Protein AF-A0A0P0WLN8-F1 (afdb_monomer)

Organism: Oryza sativa subsp. japonica (NCBI:txid39947)

pLDDT: mean 80.48, std 18.14, range [26.61, 95.94]

Foldseek 3Di:
DDWDADPVRWIWDDDPDPDIFTDDPPPPQFDDAPPVQDADSVLRRVLSRLSVVLVVDDPDNPVSVVVSRVSSVVRSVVPVVDPPCVPPPVLPQFKKKAKQDFPAGAIDRDVVVVVVRQVVCVVPPGIDMDIDRDPVVRVVVSCVRVNDDGDYDPVNVVSVVVVVVVVVVPDDPDPPVPDPPPDDDD

Mean predicted aligned error: 18.12 Å

Secondary structure (DSSP, 8-state):
-EEEE-TTS-EEEEETTTEEEEPPPTTSS-----TT----HHHHHHHHHHHHHHHH--S-HHHHHHHHHHHHHHHHHHHHHS--GGG--------EEEEEESSS-EEES-HHHHHHHHHHHTTTT--EEEEES-HHHHHHHHHHHH-SS-EE-HHHHHHHHHHHHHHHTTS---------------

Radius of gyration: 26.96 Å; Cα contacts (8 Å, |Δi|>4): 203; chains: 1; bounding box: 62×53×70 Å

Sequence (186 aa):
MKKSMNYNGVEFFTFGEDNKLKVFPQNTYKFKPKTHIILDEVQECILDNFWYQYNNKREEKGYMLSILNSLAEYFHLMNDIMPTSENNEVIQQKPIYVVFDGKLPGVYISFEEIVAQKIDAKLMGGLSWKKYIDFDEALTQARKILGINYYLEPAAKEYIQKCKKAKNKKAPENPYCSNIKNEGSS

Nearest PDB structures (foldseek):
  3psf-assembly1_A  TM=2.571E-01  e=3.679E-01  Saccharomyces cerevisiae
  8oeu-assembly1_S  TM=3.294E-01  e=9.025E+00  Homo sapiens
  8oev-assembly1_S  TM=2.128E-01  e=7.477E+00  Homo sapiens

Structure (mmCIF, N/CA/C/O backbone):
data_AF-A0A0P0WLN8-F1
#
_entry.id   AF-A0A0P0WLN8-F1
#
loop_
_atom_site.group_PDB
_atom_site.id
_atom_site.type_symbol
_atom_site.label_atom_id
_atom_site.label_alt_id
_atom_site.label_comp_id
_atom_site.label_asym_id
_atom_site.label_entity_id
_atom_site.label_seq_id
_atom_site.pdbx_PDB_ins_code
_atom_site.Cartn_x
_atom_site.Cartn_y
_atom_site.Cartn_z
_atom_site.occupancy
_atom_site.B_iso_or_equiv
_atom_site.auth_seq_id
_atom_site.auth_comp_id
_atom_site.auth_asym_id
_atom_site.auth_atom_id
_atom_site.pdbx_PDB_model_num
ATOM 1 N N . MET A 1 1 ? 5.793 -6.979 -7.968 1.00 74.12 1 MET A N 1
ATOM 2 C CA . MET A 1 1 ? 7.130 -7.281 -8.531 1.00 74.12 1 MET A CA 1
ATOM 3 C C . MET A 1 1 ? 7.777 -8.319 -7.635 1.00 74.12 1 MET A C 1
ATOM 5 O O . MET A 1 1 ? 7.482 -8.316 -6.444 1.00 74.12 1 MET A O 1
ATOM 9 N N . LYS A 1 2 ? 8.580 -9.237 -8.180 1.00 81.62 2 LYS A N 1
ATOM 10 C CA . LYS A 1 2 ? 9.186 -10.322 -7.393 1.00 81.62 2 LYS A CA 1
ATOM 11 C C . LYS A 1 2 ? 10.700 -10.308 -7.566 1.00 81.62 2 LYS A C 1
ATOM 13 O O . LYS A 1 2 ? 11.176 -10.346 -8.701 1.00 81.62 2 LYS A O 1
ATOM 18 N N . LYS A 1 3 ? 11.422 -10.274 -6.445 1.00 85.88 3 LYS A N 1
ATOM 19 C CA . LYS A 1 3 ? 12.860 -10.541 -6.393 1.00 85.88 3 LYS A CA 1
ATOM 20 C C . LYS A 1 3 ? 13.077 -12.055 -6.393 1.00 85.88 3 LYS A C 1
ATOM 22 O O . LYS A 1 3 ? 12.379 -12.784 -5.687 1.00 85.88 3 LYS A O 1
ATOM 27 N N . SER A 1 4 ? 13.986 -12.543 -7.227 1.00 85.81 4 SER A N 1
ATOM 28 C CA . SER A 1 4 ? 14.293 -13.973 -7.352 1.00 85.81 4 SER A CA 1
ATOM 29 C C . SER A 1 4 ? 15.752 -14.186 -7.736 1.00 85.81 4 SER A C 1
ATOM 31 O O . SER A 1 4 ? 16.385 -13.281 -8.273 1.00 85.81 4 SER A O 1
ATOM 33 N N . MET A 1 5 ? 16.270 -15.384 -7.480 1.00 88.25 5 MET A N 1
ATOM 34 C CA . MET A 1 5 ? 17.637 -15.780 -7.809 1.00 88.25 5 MET A CA 1
ATOM 35 C C . MET A 1 5 ? 17.605 -16.944 -8.805 1.00 88.25 5 MET A C 1
ATOM 37 O O . MET A 1 5 ? 16.779 -17.847 -8.659 1.00 88.25 5 MET A O 1
ATOM 41 N N . ASN A 1 6 ? 18.463 -16.926 -9.829 1.00 83.19 6 ASN A N 1
ATOM 42 C CA . ASN A 1 6 ? 18.600 -18.067 -10.744 1.00 83.19 6 ASN A CA 1
ATOM 43 C C . ASN A 1 6 ? 19.589 -19.118 -10.214 1.00 83.19 6 ASN A C 1
ATOM 45 O O . ASN A 1 6 ? 20.284 -18.909 -9.223 1.00 83.19 6 ASN A O 1
ATOM 49 N N . TYR A 1 7 ? 19.703 -20.235 -10.938 1.00 80.19 7 TYR A N 1
ATOM 50 C CA . TYR A 1 7 ? 20.652 -21.314 -10.640 1.00 80.19 7 TYR A CA 1
ATOM 51 C C . TYR A 1 7 ? 22.123 -20.873 -10.604 1.00 80.19 7 TYR A C 1
ATOM 53 O O . TYR A 1 7 ? 22.928 -21.507 -9.933 1.00 80.19 7 TYR A O 1
ATOM 61 N N . ASN A 1 8 ? 22.471 -19.771 -11.275 1.00 83.62 8 ASN A N 1
ATOM 62 C CA . ASN A 1 8 ? 23.828 -19.223 -11.290 1.00 83.62 8 ASN A CA 1
ATOM 63 C C . ASN A 1 8 ? 24.083 -18.242 -10.129 1.00 83.62 8 ASN A C 1
ATOM 65 O O . ASN A 1 8 ? 25.107 -17.563 -10.129 1.00 83.62 8 ASN A O 1
ATOM 69 N N . GLY A 1 9 ? 23.153 -18.116 -9.174 1.00 84.31 9 GLY A N 1
ATOM 70 C CA . GLY A 1 9 ? 23.282 -17.220 -8.021 1.00 84.31 9 GLY A CA 1
ATOM 71 C C . GLY A 1 9 ? 23.119 -15.733 -8.351 1.00 84.31 9 GLY A C 1
ATOM 72 O O . GLY A 1 9 ? 23.463 -14.881 -7.539 1.00 84.31 9 GLY A O 1
ATOM 73 N N . VAL A 1 10 ? 22.624 -15.397 -9.544 1.00 86.88 10 VAL A N 1
ATOM 74 C CA . VAL A 1 10 ? 22.365 -14.009 -9.936 1.00 86.88 10 VAL A CA 1
ATOM 75 C C . VAL A 1 10 ? 20.951 -13.635 -9.506 1.00 86.88 10 VAL A C 1
ATOM 77 O O . VAL A 1 10 ? 20.011 -14.405 -9.707 1.00 86.88 10 VAL A O 1
ATOM 80 N N . GLU A 1 11 ? 20.802 -12.456 -8.915 1.00 91.12 11 GLU A N 1
ATOM 81 C CA . GLU A 1 11 ? 19.516 -11.910 -8.489 1.00 91.12 11 GLU A CA 1
ATOM 82 C C . GLU A 1 11 ? 18.866 -11.060 -9.593 1.00 91.12 11 GLU A C 1
ATOM 84 O O . GLU A 1 11 ? 19.549 -10.372 -10.357 1.00 91.12 11 GLU A O 1
ATOM 89 N N . PHE A 1 12 ? 17.531 -11.086 -9.667 1.00 91.62 12 PHE A N 1
ATOM 90 C CA . PHE A 1 12 ? 16.744 -10.320 -10.637 1.00 91.62 12 PHE A CA 1
ATOM 91 C C . PHE A 1 12 ? 15.401 -9.871 -10.068 1.00 91.62 12 PHE A C 1
ATOM 93 O O . PHE A 1 12 ? 14.759 -10.603 -9.304 1.00 91.62 12 PHE A O 1
ATOM 100 N N . PHE A 1 13 ? 14.921 -8.731 -10.558 1.00 92.38 13 PHE A N 1
ATOM 101 C CA . PHE A 1 13 ? 13.516 -8.344 -10.470 1.00 92.38 13 PHE A CA 1
ATOM 102 C C . PHE A 1 13 ? 12.768 -8.743 -11.740 1.00 92.38 13 PHE A C 1
ATOM 104 O O . PHE A 1 13 ? 13.256 -8.529 -12.848 1.00 92.38 13 PHE A O 1
ATOM 111 N N . THR A 1 14 ? 11.568 -9.302 -11.575 1.00 89.44 14 THR A N 1
ATOM 112 C CA . THR A 1 14 ? 10.655 -9.605 -12.691 1.00 89.44 14 THR A CA 1
ATOM 113 C C . THR A 1 14 ? 9.510 -8.586 -12.749 1.00 89.44 14 THR A C 1
ATOM 115 O O . THR A 1 14 ? 8.848 -8.332 -11.731 1.00 89.44 14 THR A O 1
ATOM 118 N N . PHE A 1 15 ? 9.279 -8.034 -13.942 1.00 87.25 15 PHE A N 1
ATOM 119 C CA . PHE A 1 15 ? 8.241 -7.063 -14.288 1.00 87.25 15 PHE A CA 1
ATOM 120 C C . PHE A 1 15 ? 7.294 -7.665 -15.335 1.00 87.25 15 PHE A C 1
ATOM 122 O O . PHE A 1 15 ? 7.665 -7.869 -16.490 1.00 87.25 15 PHE A O 1
ATOM 129 N N . GLY A 1 16 ? 6.050 -7.934 -14.939 1.00 85.06 16 GLY A N 1
ATOM 130 C CA . GLY A 1 16 ? 5.128 -8.687 -15.791 1.00 85.06 16 GLY A CA 1
ATOM 131 C C . GLY A 1 16 ? 5.621 -10.118 -16.017 1.00 85.06 16 GLY A C 1
ATOM 132 O O . GLY A 1 16 ? 6.228 -10.705 -15.120 1.00 85.06 16 GLY A O 1
ATOM 133 N N . GLU A 1 17 ? 5.345 -10.671 -17.195 1.00 83.06 17 GLU A N 1
ATOM 134 C CA . GLU A 1 17 ? 5.682 -12.061 -17.532 1.00 83.06 17 GLU A CA 1
ATOM 135 C C . GLU A 1 17 ? 7.102 -12.192 -18.114 1.00 83.06 17 GLU A C 1
ATOM 137 O O . GLU A 1 17 ? 7.840 -13.103 -17.734 1.00 83.06 17 GLU A O 1
ATOM 142 N N . ASP A 1 18 ? 7.530 -11.224 -18.934 1.00 85.06 18 ASP A N 1
ATOM 143 C CA . ASP A 1 18 ? 8.744 -11.367 -19.750 1.00 85.06 18 ASP A CA 1
ATOM 144 C C . ASP A 1 18 ? 9.928 -10.494 -19.316 1.00 85.06 18 ASP A C 1
ATOM 146 O O . ASP A 1 18 ? 11.086 -10.843 -19.561 1.00 85.06 18 ASP A O 1
ATOM 150 N N . ASN A 1 19 ? 9.687 -9.354 -18.662 1.00 90.12 19 ASN A N 1
ATOM 151 C CA . ASN A 1 19 ? 10.758 -8.391 -18.413 1.00 90.12 19 ASN A CA 1
ATOM 152 C C . ASN A 1 19 ? 11.509 -8.730 -17.124 1.00 90.12 19 ASN A C 1
ATOM 154 O O . ASN A 1 19 ? 10.922 -8.819 -16.044 1.00 90.12 19 ASN A O 1
ATOM 158 N N . LYS A 1 20 ? 12.831 -8.883 -17.220 1.00 91.56 20 LYS A N 1
ATOM 159 C CA . LYS A 1 20 ? 13.706 -9.169 -16.076 1.00 91.56 20 LYS A CA 1
ATOM 160 C C . LYS A 1 20 ? 14.872 -8.199 -16.049 1.00 91.56 20 LYS A C 1
ATOM 162 O O . LYS A 1 20 ? 15.553 -8.027 -17.056 1.00 91.56 20 LYS A O 1
ATOM 167 N N . LEU A 1 21 ? 15.122 -7.613 -14.885 1.00 93.62 21 LEU A N 1
ATOM 168 C CA . LEU A 1 21 ? 16.259 -6.729 -14.649 1.00 93.62 21 LEU A CA 1
ATOM 169 C C . LEU A 1 21 ? 17.203 -7.357 -13.634 1.00 93.62 21 LEU A C 1
ATOM 171 O O . LEU A 1 21 ? 16.761 -7.905 -12.624 1.00 93.62 21 LEU A O 1
ATOM 175 N N . LYS A 1 22 ? 18.504 -7.298 -13.918 1.00 92.19 22 LYS A N 1
ATOM 176 C CA . LYS A 1 22 ? 19.542 -7.890 -13.072 1.00 92.19 22 LYS A CA 1
ATOM 177 C C . LYS A 1 22 ? 19.812 -6.999 -11.866 1.00 92.19 22 LYS A C 1
ATOM 179 O O . LYS A 1 22 ? 20.003 -5.798 -12.019 1.00 92.19 22 LYS A O 1
ATOM 184 N N . VAL A 1 23 ? 19.902 -7.589 -10.685 1.00 92.31 23 VAL A N 1
ATOM 185 C CA . VAL A 1 23 ? 20.405 -6.899 -9.497 1.00 92.31 23 VAL A CA 1
ATOM 186 C C . VAL A 1 23 ? 21.925 -7.028 -9.491 1.00 92.31 23 VAL A C 1
ATOM 188 O O . VAL A 1 23 ? 22.475 -8.130 -9.585 1.00 92.31 23 VAL A O 1
ATOM 191 N N . PHE A 1 24 ? 22.616 -5.893 -9.444 1.00 90.44 24 PHE A N 1
ATOM 192 C CA . PHE A 1 24 ? 24.073 -5.857 -9.420 1.00 90.44 24 PHE A CA 1
ATOM 193 C C . PHE A 1 24 ? 24.592 -5.860 -7.973 1.00 90.44 24 PHE A C 1
ATOM 195 O O . PHE A 1 24 ? 24.011 -5.198 -7.111 1.00 90.44 24 PHE A O 1
ATOM 202 N N . PRO A 1 25 ? 25.697 -6.571 -7.684 1.00 86.50 25 PRO A N 1
ATOM 203 C CA . PRO A 1 25 ? 26.392 -6.463 -6.404 1.00 86.50 25 PRO A CA 1
ATOM 204 C C . PRO A 1 25 ? 26.768 -5.014 -6.061 1.00 86.50 25 PRO A C 1
ATOM 206 O O . PRO A 1 25 ? 27.082 -4.226 -6.954 1.00 86.50 25 PRO A O 1
ATOM 209 N N . GLN A 1 26 ? 26.825 -4.687 -4.763 1.00 78.56 26 GLN A N 1
ATOM 210 C CA . GLN A 1 26 ? 27.042 -3.322 -4.241 1.00 78.56 26 GLN A CA 1
ATOM 211 C C . GLN A 1 26 ? 28.235 -2.569 -4.862 1.00 78.56 26 GLN A C 1
ATOM 213 O O . GLN A 1 26 ? 28.190 -1.350 -4.987 1.00 78.56 26 GLN A O 1
ATOM 218 N N . ASN A 1 27 ? 29.281 -3.281 -5.291 1.00 79.06 27 ASN A N 1
ATOM 219 C CA . ASN A 1 27 ? 30.510 -2.686 -5.825 1.00 79.06 27 ASN A CA 1
ATOM 220 C C . ASN A 1 27 ? 30.608 -2.720 -7.361 1.00 79.06 27 ASN A C 1
ATOM 222 O O . ASN A 1 27 ? 31.691 -2.522 -7.910 1.00 79.06 27 ASN A O 1
ATOM 226 N N . THR A 1 28 ? 29.512 -2.985 -8.077 1.00 83.81 28 THR A N 1
ATOM 227 C CA . THR A 1 28 ? 29.526 -3.108 -9.544 1.00 83.81 28 THR A CA 1
ATOM 228 C C . THR A 1 28 ? 28.379 -2.345 -10.187 1.00 83.81 28 THR A C 1
ATOM 230 O O . THR A 1 28 ? 27.237 -2.531 -9.791 1.00 83.81 28 THR A O 1
ATOM 233 N N . TYR A 1 29 ? 28.684 -1.528 -11.202 1.00 83.31 29 TYR A N 1
ATOM 234 C CA . TYR A 1 29 ? 27.706 -0.875 -12.089 1.00 83.31 29 TYR A CA 1
ATOM 235 C C . TYR A 1 29 ? 26.499 -0.226 -11.386 1.00 83.31 29 TYR A C 1
ATOM 237 O O . TYR A 1 29 ? 25.407 -0.196 -11.941 1.00 83.31 29 TYR A O 1
ATOM 245 N N . LYS A 1 30 ? 26.716 0.340 -10.196 1.00 89.19 30 LYS A N 1
ATOM 246 C CA . LYS A 1 30 ? 25.719 1.130 -9.473 1.00 89.19 30 LYS A CA 1
ATOM 247 C C . LYS A 1 30 ? 25.654 2.546 -10.034 1.00 89.19 30 LYS A C 1
ATOM 249 O O . LYS A 1 30 ? 26.682 3.235 -10.089 1.00 89.19 30 LYS A O 1
ATOM 254 N N . PHE A 1 31 ? 24.468 2.983 -10.433 1.00 91.50 31 PHE A N 1
ATOM 255 C CA . PHE A 1 31 ? 24.203 4.388 -10.700 1.00 91.50 31 PHE A CA 1
ATOM 256 C C . PHE A 1 31 ? 24.234 5.155 -9.375 1.00 91.50 31 PHE A C 1
ATOM 258 O O . PHE A 1 31 ? 23.674 4.716 -8.373 1.00 91.50 31 PHE A O 1
ATOM 265 N N . LYS A 1 32 ? 24.917 6.300 -9.353 1.00 92.00 32 LYS A N 1
ATOM 266 C CA . LYS A 1 32 ? 25.008 7.150 -8.162 1.00 92.00 32 LYS A CA 1
ATOM 267 C C . LYS A 1 32 ? 24.133 8.382 -8.370 1.00 92.00 32 LYS A C 1
ATOM 269 O O . LYS A 1 32 ? 24.583 9.302 -9.059 1.00 92.00 32 LYS A O 1
ATOM 274 N N . PRO A 1 33 ? 22.907 8.411 -7.823 1.00 92.62 33 PRO A N 1
ATOM 275 C CA . PRO A 1 33 ? 22.083 9.603 -7.896 1.00 92.62 33 PRO A CA 1
ATOM 276 C C . PRO A 1 33 ? 22.688 10.735 -7.048 1.00 92.62 33 PRO A C 1
ATOM 278 O O . PRO A 1 33 ? 23.625 10.537 -6.268 1.00 92.62 33 PRO A O 1
ATOM 281 N N . LYS A 1 34 ? 22.152 11.948 -7.210 1.00 92.00 34 LYS A N 1
ATOM 282 C CA . LYS A 1 34 ? 22.498 13.088 -6.350 1.00 92.00 34 LYS A CA 1
ATOM 283 C C . LYS A 1 34 ? 22.077 12.813 -4.904 1.00 92.00 34 LYS A C 1
ATOM 285 O O . LYS A 1 34 ? 21.143 12.064 -4.655 1.00 92.00 34 LYS A O 1
ATOM 290 N N . THR A 1 35 ? 22.741 13.463 -3.953 1.00 91.00 35 THR A N 1
ATOM 291 C CA . THR A 1 35 ? 22.611 13.181 -2.512 1.00 91.00 35 THR A CA 1
ATOM 292 C C . THR A 1 35 ? 21.217 13.402 -1.927 1.00 91.00 35 THR A C 1
ATOM 294 O O . THR A 1 35 ? 20.927 12.849 -0.874 1.00 91.00 35 THR A O 1
ATOM 297 N N . HIS A 1 36 ? 20.377 14.227 -2.556 1.00 90.88 36 HIS A N 1
ATOM 298 C CA . HIS A 1 36 ? 19.009 14.483 -2.095 1.00 90.88 36 HIS A CA 1
ATOM 299 C C . HIS A 1 36 ? 17.988 13.469 -2.624 1.00 90.88 36 HIS A C 1
ATOM 301 O O . HIS A 1 36 ? 16.886 13.398 -2.096 1.00 90.88 36 HIS A O 1
ATOM 307 N N . ILE A 1 37 ? 18.342 12.692 -3.650 1.00 92.75 37 ILE A N 1
ATOM 308 C CA . ILE A 1 37 ? 17.440 11.747 -4.309 1.00 92.75 37 ILE A CA 1
ATOM 309 C C . ILE A 1 37 ? 17.367 10.469 -3.473 1.00 92.75 37 ILE A C 1
ATOM 311 O O . ILE A 1 37 ? 18.383 9.819 -3.222 1.00 92.75 37 ILE A O 1
ATOM 315 N N . ILE A 1 38 ? 16.148 10.083 -3.102 1.00 89.62 38 ILE A N 1
ATOM 316 C CA . ILE A 1 38 ? 15.859 8.844 -2.374 1.00 89.62 38 ILE A CA 1
ATOM 317 C C . ILE A 1 38 ? 15.130 7.885 -3.314 1.00 89.62 38 ILE A C 1
ATOM 319 O O . ILE A 1 38 ? 14.079 8.229 -3.861 1.00 89.62 38 ILE A O 1
ATOM 323 N N . LEU A 1 39 ? 15.684 6.684 -3.481 1.00 91.06 39 LEU A N 1
ATOM 324 C CA . LEU A 1 39 ? 15.159 5.634 -4.350 1.00 91.06 39 LEU A CA 1
ATOM 325 C C . LEU A 1 39 ? 14.891 4.360 -3.550 1.00 91.06 39 LEU A C 1
ATOM 327 O O . LEU A 1 39 ? 15.600 4.068 -2.587 1.00 91.06 39 LEU A O 1
ATOM 331 N N . ASP A 1 40 ? 13.889 3.593 -3.972 1.00 90.00 40 ASP A N 1
ATOM 332 C CA . ASP A 1 40 ? 13.710 2.221 -3.498 1.00 90.00 40 ASP A CA 1
ATOM 333 C C . ASP A 1 40 ? 14.626 1.234 -4.251 1.00 90.00 40 ASP A C 1
ATOM 335 O O . ASP A 1 40 ? 15.241 1.556 -5.271 1.00 90.00 40 ASP A O 1
ATOM 339 N N . GLU A 1 41 ? 14.706 -0.006 -3.761 1.00 90.81 41 GLU A N 1
ATOM 340 C CA . GLU A 1 41 ? 15.569 -1.045 -4.343 1.00 90.81 41 GLU A CA 1
ATOM 341 C C . GLU A 1 41 ? 15.237 -1.349 -5.821 1.00 90.81 41 GLU A C 1
ATOM 343 O O . GLU A 1 41 ? 16.118 -1.696 -6.614 1.00 90.81 41 GLU A O 1
ATOM 348 N N . VAL A 1 42 ? 13.970 -1.220 -6.221 1.00 91.50 42 VAL A N 1
ATOM 349 C CA . VAL A 1 42 ? 13.521 -1.516 -7.588 1.00 91.50 42 VAL A CA 1
ATOM 350 C C . VAL A 1 42 ? 13.916 -0.383 -8.532 1.00 91.50 42 VAL A C 1
ATOM 352 O O . VAL A 1 42 ? 14.405 -0.640 -9.635 1.00 91.50 42 VAL A O 1
ATOM 355 N N . GLN A 1 43 ? 13.728 0.861 -8.104 1.00 93.75 43 GLN A N 1
ATOM 356 C CA . GLN A 1 43 ? 14.121 2.066 -8.824 1.00 93.75 43 GLN A CA 1
ATOM 357 C C . GLN A 1 43 ? 15.636 2.121 -9.007 1.00 93.75 43 GLN A C 1
ATOM 359 O O . GLN A 1 43 ? 16.100 2.359 -10.126 1.00 93.75 43 GLN A O 1
ATOM 364 N N . GLU A 1 44 ? 16.402 1.815 -7.953 1.00 93.38 44 GLU A N 1
ATOM 365 C CA . GLU A 1 44 ? 17.852 1.624 -8.056 1.00 93.38 44 GLU A CA 1
ATOM 366 C C . GLU A 1 44 ? 18.190 0.564 -9.107 1.00 93.38 44 GLU A C 1
ATOM 368 O O . GLU A 1 44 ? 18.990 0.820 -10.004 1.00 93.38 44 GLU A O 1
ATOM 373 N N . CYS A 1 45 ? 17.535 -0.603 -9.066 1.00 93.31 45 CYS A N 1
ATOM 374 C CA . CYS A 1 45 ? 17.792 -1.670 -10.030 1.00 93.31 45 CYS A CA 1
ATOM 375 C C . CYS A 1 45 ? 17.523 -1.231 -11.480 1.00 93.31 45 CYS A C 1
ATOM 377 O O . CYS A 1 45 ? 18.304 -1.564 -12.377 1.00 93.31 45 CYS A O 1
ATOM 379 N N . ILE A 1 46 ? 16.456 -0.468 -11.732 1.00 94.25 46 ILE A N 1
ATOM 380 C CA . ILE A 1 46 ? 16.161 0.071 -13.066 1.00 94.25 46 ILE A CA 1
ATOM 381 C C . ILE A 1 46 ? 17.308 0.967 -13.546 1.00 94.25 46 ILE A C 1
ATOM 383 O O . ILE A 1 46 ? 17.833 0.756 -14.645 1.00 94.25 46 ILE A O 1
ATOM 387 N N . LEU A 1 47 ? 17.730 1.928 -12.720 1.00 94.94 47 LEU A N 1
ATOM 388 C CA . LEU A 1 47 ? 18.812 2.851 -13.065 1.00 94.94 47 LEU A CA 1
ATOM 389 C C . LEU A 1 47 ? 20.151 2.129 -13.243 1.00 94.94 47 LEU A C 1
ATOM 391 O O . LEU A 1 47 ? 20.871 2.423 -14.197 1.00 94.94 47 LEU A O 1
ATOM 395 N N . ASP A 1 48 ? 20.456 1.142 -12.402 1.00 93.44 48 ASP A N 1
ATOM 396 C CA . ASP A 1 48 ? 21.672 0.329 -12.493 1.00 93.44 48 ASP A CA 1
ATOM 397 C C . ASP A 1 48 ? 21.734 -0.450 -13.816 1.00 93.44 48 ASP A C 1
ATOM 399 O O . ASP A 1 48 ? 22.783 -0.514 -14.458 1.00 93.44 48 ASP A O 1
ATOM 403 N N . ASN A 1 49 ? 20.609 -1.004 -14.288 1.00 92.69 49 ASN A N 1
ATOM 404 C CA . ASN A 1 49 ? 20.568 -1.709 -15.576 1.00 92.69 49 ASN A CA 1
ATOM 405 C C . ASN A 1 49 ? 20.788 -0.759 -16.759 1.00 92.69 49 ASN A C 1
ATOM 407 O O . ASN A 1 49 ? 21.521 -1.105 -17.692 1.00 92.69 49 ASN A O 1
ATOM 411 N N . PHE A 1 50 ? 20.213 0.446 -16.718 1.00 90.69 50 PHE A N 1
ATOM 412 C CA . PHE A 1 50 ? 20.510 1.467 -17.723 1.00 90.69 50 PHE A CA 1
ATOM 413 C C . PHE A 1 50 ? 21.971 1.920 -17.661 1.00 90.69 50 PHE A C 1
ATOM 415 O O . PHE A 1 50 ? 22.618 2.036 -18.701 1.00 90.69 50 PHE A O 1
ATOM 422 N N . TRP A 1 51 ? 22.518 2.127 -16.464 1.00 91.00 51 TRP A N 1
ATOM 423 C CA . TRP A 1 51 ? 23.911 2.518 -16.255 1.00 91.00 51 TRP A CA 1
ATOM 424 C C . TRP A 1 51 ? 24.901 1.436 -16.706 1.00 91.00 51 TRP A C 1
ATOM 426 O O . TRP A 1 51 ? 25.948 1.731 -17.290 1.00 91.00 51 TRP A O 1
ATOM 436 N N . TYR A 1 52 ? 24.567 0.164 -16.504 1.00 89.25 52 TYR A N 1
ATOM 437 C CA . TYR A 1 52 ? 25.323 -0.957 -17.049 1.00 89.25 52 TYR A CA 1
ATOM 438 C C . TYR A 1 52 ? 25.326 -0.940 -18.583 1.00 89.25 52 TYR A C 1
ATOM 440 O O . TYR A 1 52 ? 26.390 -1.029 -19.195 1.00 89.25 52 TYR A O 1
ATOM 448 N N . GLN A 1 53 ? 24.159 -0.775 -19.218 1.00 84.94 53 GLN A N 1
ATOM 449 C CA . GLN A 1 53 ? 24.062 -0.671 -20.681 1.00 84.94 53 GLN A CA 1
ATOM 450 C C . GLN A 1 53 ? 24.844 0.529 -21.225 1.00 84.94 53 GLN A C 1
ATOM 452 O O . GLN A 1 53 ? 25.582 0.390 -22.200 1.00 84.94 53 GLN A O 1
ATOM 457 N N . TYR A 1 54 ? 24.740 1.675 -20.554 1.00 82.69 54 TYR A N 1
ATOM 458 C CA . TYR A 1 54 ? 25.479 2.895 -20.865 1.00 82.69 54 TYR A CA 1
ATOM 459 C C . TYR A 1 54 ? 26.995 2.684 -20.873 1.00 82.69 54 TYR A C 1
ATOM 461 O O . TYR A 1 54 ? 27.681 3.102 -21.799 1.00 82.69 54 TYR A O 1
ATOM 469 N N . ASN A 1 55 ? 27.537 2.000 -19.864 1.00 83.25 55 ASN A N 1
ATOM 470 C CA . ASN A 1 55 ? 28.978 1.750 -19.795 1.00 83.25 55 ASN A CA 1
ATOM 471 C C . ASN A 1 55 ? 29.473 0.778 -20.878 1.00 83.25 55 ASN A C 1
ATOM 473 O O . ASN A 1 55 ? 30.652 0.813 -21.232 1.00 83.25 55 ASN A O 1
ATOM 477 N N . ASN A 1 56 ? 28.589 -0.066 -21.416 1.00 82.31 56 ASN A N 1
ATOM 478 C CA . ASN A 1 56 ? 28.931 -1.046 -22.447 1.00 82.31 56 ASN A CA 1
ATOM 479 C C . ASN A 1 56 ? 28.714 -0.537 -23.883 1.00 82.31 56 ASN A C 1
ATOM 481 O O . ASN A 1 56 ? 29.317 -1.085 -24.808 1.00 82.31 56 ASN A O 1
ATOM 485 N N . LYS A 1 57 ? 27.894 0.501 -24.101 1.00 73.19 57 LYS A N 1
ATOM 486 C CA . LYS A 1 57 ? 27.650 1.097 -25.428 1.00 73.19 57 LYS A CA 1
ATOM 487 C C . LYS A 1 57 ? 28.400 2.426 -25.574 1.00 73.19 57 LYS A C 1
ATOM 489 O O . LYS A 1 57 ? 28.422 3.251 -24.671 1.00 73.19 57 LYS A O 1
ATOM 494 N N . ARG A 1 58 ? 29.089 2.619 -26.707 1.00 63.31 58 ARG A N 1
ATOM 495 C CA . ARG A 1 58 ? 30.052 3.725 -26.894 1.00 63.31 58 ARG A CA 1
ATOM 496 C C . ARG A 1 58 ? 29.437 5.062 -27.323 1.00 63.31 58 ARG A C 1
ATOM 498 O O . ARG A 1 58 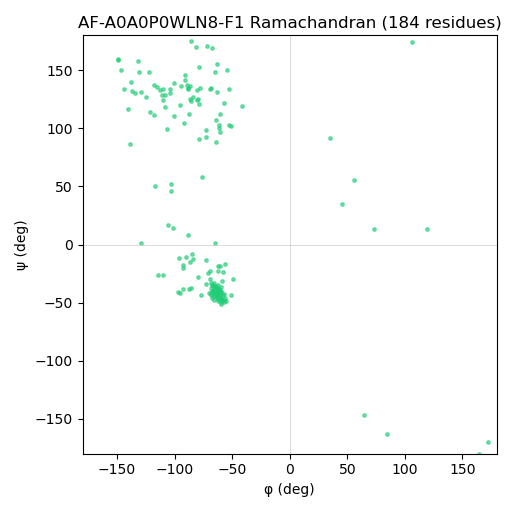? 30.142 6.066 -27.260 1.00 63.31 58 ARG A O 1
ATOM 505 N N . GLU A 1 59 ? 28.178 5.097 -27.741 1.00 68.00 59 GLU A N 1
ATOM 506 C CA . GLU A 1 59 ? 27.590 6.256 -28.423 1.00 68.00 59 GLU A CA 1
ATOM 507 C C . GLU A 1 59 ? 26.726 7.114 -27.476 1.00 68.00 59 GLU A C 1
ATOM 509 O O . GLU A 1 59 ? 26.024 6.595 -26.615 1.00 68.00 59 GLU A O 1
ATOM 514 N N . GLU A 1 60 ? 26.845 8.441 -27.617 1.00 67.81 60 GLU A N 1
ATOM 515 C CA . GLU A 1 60 ? 26.062 9.492 -26.932 1.00 67.81 60 GLU A CA 1
ATOM 516 C C . GLU A 1 60 ? 26.052 9.486 -25.394 1.00 67.81 60 GLU A C 1
ATOM 518 O O . GLU A 1 60 ? 25.021 9.556 -24.720 1.00 67.81 60 GLU A O 1
ATOM 523 N N . LYS A 1 61 ? 27.257 9.527 -24.818 1.00 73.56 61 LYS A N 1
ATOM 524 C CA . LYS A 1 61 ? 27.456 9.506 -23.366 1.00 73.56 61 LYS A CA 1
ATOM 525 C C . LYS A 1 61 ? 26.734 10.631 -22.586 1.00 73.56 61 LYS A C 1
ATOM 527 O O . LYS A 1 61 ? 26.135 10.408 -21.537 1.00 73.56 61 LYS A O 1
ATOM 532 N N . GLY A 1 62 ? 26.763 11.863 -23.095 1.00 80.44 62 GLY A N 1
ATOM 533 C CA . GLY A 1 62 ? 26.199 13.018 -22.383 1.00 80.44 62 GLY A CA 1
ATOM 534 C C . GLY A 1 62 ? 24.673 12.973 -22.240 1.00 80.44 62 GLY A C 1
ATOM 535 O O . GLY A 1 62 ? 24.144 13.186 -21.148 1.00 80.44 62 GLY A O 1
ATOM 536 N N . TYR A 1 63 ? 23.965 12.658 -23.328 1.00 83.06 63 TYR A N 1
ATOM 537 C CA . TYR A 1 63 ? 22.502 12.679 -23.348 1.00 83.06 63 TYR A CA 1
ATOM 538 C C . TYR A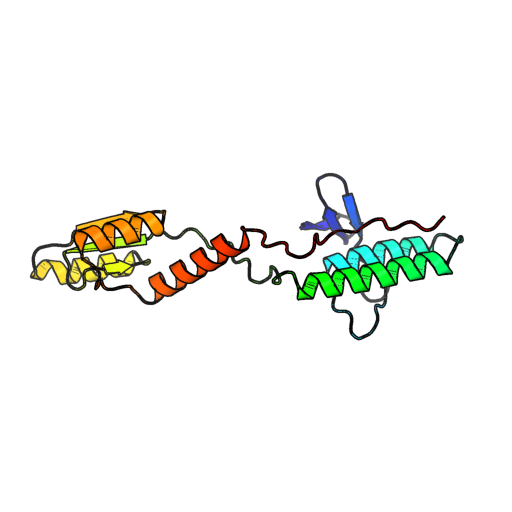 1 63 ? 21.912 11.565 -22.480 1.00 83.06 63 TYR A C 1
ATOM 540 O O . TYR A 1 63 ? 21.038 11.826 -21.654 1.00 83.06 63 TYR A O 1
ATOM 548 N N . MET A 1 64 ? 22.461 10.349 -22.548 1.00 84.94 64 MET A N 1
ATOM 549 C CA . MET A 1 64 ? 21.978 9.241 -21.721 1.00 84.94 64 MET A CA 1
ATOM 550 C C . MET A 1 64 ? 22.174 9.486 -20.215 1.00 84.94 64 MET A C 1
ATOM 552 O O . MET A 1 64 ? 21.295 9.147 -19.422 1.00 84.94 64 MET A O 1
ATOM 556 N N . LEU A 1 65 ? 23.268 10.142 -19.804 1.00 88.00 65 LEU A N 1
ATOM 557 C CA . LEU A 1 65 ? 23.446 10.547 -18.406 1.00 88.00 65 LEU A CA 1
ATOM 558 C C . LEU A 1 65 ? 22.372 11.553 -17.960 1.00 88.00 65 LEU A C 1
ATOM 560 O O . LEU A 1 65 ? 21.891 11.478 -16.828 1.00 88.00 65 LEU A O 1
ATOM 564 N N . SER A 1 66 ? 21.975 12.483 -18.833 1.00 88.62 66 SER A N 1
ATOM 565 C CA . SER A 1 66 ? 20.891 13.424 -18.531 1.00 88.62 66 SER A CA 1
ATOM 566 C C . SER A 1 66 ? 19.549 12.706 -18.338 1.00 88.62 66 SER A C 1
ATOM 568 O O . SER A 1 66 ? 18.870 12.974 -17.351 1.00 88.62 66 SER A O 1
ATOM 570 N N . ILE A 1 67 ? 19.240 11.708 -19.177 1.00 88.81 67 ILE A N 1
ATOM 571 C CA . ILE A 1 67 ? 18.032 10.874 -19.057 1.00 88.81 67 ILE A CA 1
ATOM 572 C C . ILE A 1 67 ? 18.003 10.150 -17.707 1.00 88.81 67 ILE A C 1
ATOM 574 O O . ILE A 1 67 ? 16.982 10.172 -17.021 1.00 88.81 67 ILE A O 1
ATOM 578 N N . LEU A 1 68 ? 19.120 9.538 -17.299 1.00 92.81 68 LEU A N 1
ATOM 579 C CA . LEU A 1 68 ? 19.199 8.812 -16.027 1.00 92.81 68 LEU A CA 1
ATOM 580 C C . LEU A 1 68 ? 18.994 9.724 -14.819 1.00 92.81 68 LEU A C 1
ATOM 582 O O . LEU A 1 68 ? 18.252 9.377 -13.904 1.00 92.81 68 LEU A O 1
ATOM 586 N N . ASN A 1 69 ? 19.615 10.904 -14.834 1.00 93.88 69 ASN A N 1
ATOM 587 C CA . ASN A 1 69 ? 19.427 11.891 -13.775 1.00 93.88 69 ASN A CA 1
ATOM 588 C C . ASN A 1 69 ? 17.976 12.385 -13.712 1.00 93.88 69 ASN A C 1
ATOM 590 O O . ASN A 1 69 ? 17.414 12.466 -12.623 1.00 93.88 69 ASN A O 1
ATOM 594 N N . SER A 1 70 ? 17.356 12.679 -14.858 1.00 94.62 70 SER A N 1
ATOM 595 C CA . SER A 1 70 ? 15.949 13.088 -14.914 1.00 94.62 70 SER A CA 1
ATOM 596 C C . SER A 1 70 ? 15.007 11.991 -14.417 1.00 94.62 70 SER A C 1
ATOM 598 O O . SER A 1 70 ? 14.053 12.287 -13.702 1.00 94.62 70 SER A O 1
ATOM 600 N N . LEU A 1 71 ? 15.284 10.727 -14.746 1.00 95.88 71 LEU A N 1
ATOM 601 C CA . LEU A 1 71 ? 14.496 9.594 -14.265 1.00 95.88 71 LEU A CA 1
ATOM 602 C C . LEU A 1 71 ? 14.629 9.412 -12.745 1.00 95.88 71 LEU A C 1
ATOM 604 O O . LEU A 1 71 ? 13.634 9.152 -12.075 1.00 95.88 71 LEU A O 1
ATOM 608 N N . ALA A 1 72 ? 15.832 9.599 -12.197 1.00 95.69 72 ALA A N 1
ATOM 609 C CA . ALA A 1 72 ? 16.067 9.544 -10.757 1.00 95.69 72 ALA A CA 1
ATOM 610 C C . ALA A 1 72 ? 15.310 10.651 -9.999 1.00 95.69 72 ALA A C 1
ATOM 612 O O . ALA A 1 72 ? 14.663 10.364 -8.995 1.00 95.69 72 ALA A O 1
ATOM 613 N N . GLU A 1 73 ? 15.330 11.892 -10.500 1.00 95.94 73 GLU A N 1
ATOM 614 C CA . GLU A 1 73 ? 14.540 12.997 -9.927 1.00 95.94 73 GLU A CA 1
ATOM 615 C C . GLU A 1 73 ? 13.034 12.714 -10.008 1.00 95.94 73 GLU A C 1
ATOM 617 O O . GLU A 1 73 ? 12.301 12.965 -9.054 1.00 95.94 73 GLU A O 1
ATOM 622 N N . TYR A 1 74 ? 12.565 12.142 -11.122 1.00 94.44 74 TYR A N 1
ATOM 623 C CA . TYR A 1 74 ? 11.163 11.757 -11.262 1.00 94.44 74 TYR A CA 1
ATOM 624 C C . TYR A 1 74 ? 10.762 10.684 -10.246 1.00 94.44 74 TYR A C 1
ATOM 626 O O . TYR A 1 74 ? 9.728 10.817 -9.597 1.00 94.44 74 TYR A O 1
ATOM 634 N N . PHE A 1 75 ? 11.575 9.642 -10.061 1.00 94.25 75 PHE A N 1
ATOM 635 C CA . PHE A 1 75 ? 11.317 8.629 -9.037 1.00 94.25 75 PHE A CA 1
ATOM 636 C C . PHE A 1 75 ? 11.297 9.219 -7.631 1.00 94.25 75 PHE A C 1
ATOM 638 O O . PHE A 1 75 ? 10.380 8.916 -6.875 1.00 94.25 75 PHE A O 1
ATOM 645 N N . HIS A 1 76 ? 12.240 10.101 -7.302 1.00 91.12 76 HIS A N 1
ATOM 646 C CA . HIS A 1 76 ? 12.259 10.783 -6.011 1.00 91.12 76 HIS A CA 1
ATOM 647 C C . HIS A 1 76 ? 10.986 11.607 -5.775 1.00 91.12 76 HIS A C 1
ATOM 649 O O . HIS A 1 76 ? 10.332 11.429 -4.750 1.00 91.12 76 HIS A O 1
ATOM 655 N N . LEU A 1 77 ? 10.570 12.408 -6.760 1.00 91.19 77 LEU A N 1
ATOM 656 C CA . LEU A 1 77 ? 9.313 13.156 -6.703 1.00 91.19 77 LEU A CA 1
ATOM 657 C C . LEU A 1 77 ? 8.104 12.227 -6.515 1.00 91.19 77 LEU A C 1
ATOM 659 O O . LEU A 1 77 ? 7.207 12.508 -5.722 1.00 91.19 77 LEU A O 1
ATOM 663 N N . MET A 1 78 ? 8.066 11.111 -7.243 1.00 87.69 78 MET A N 1
ATOM 664 C CA . MET A 1 78 ? 6.974 10.147 -7.130 1.00 87.69 78 MET A CA 1
ATOM 665 C C . MET A 1 78 ? 6.980 9.435 -5.778 1.00 87.69 78 MET A C 1
ATOM 667 O O . MET A 1 78 ? 5.903 9.156 -5.265 1.00 87.69 78 MET A O 1
ATOM 671 N N . ASN A 1 79 ? 8.139 9.188 -5.169 1.00 85.38 79 ASN A N 1
ATOM 672 C CA . ASN A 1 79 ? 8.235 8.611 -3.826 1.00 85.38 79 ASN A CA 1
ATOM 673 C C . ASN A 1 79 ? 7.685 9.547 -2.745 1.00 85.38 79 ASN A C 1
ATOM 675 O O . ASN A 1 79 ? 7.103 9.067 -1.775 1.00 85.38 79 ASN A O 1
ATOM 679 N N . ASP A 1 80 ? 7.820 10.862 -2.926 1.00 79.00 80 ASP A N 1
ATOM 680 C CA . ASP A 1 80 ? 7.251 11.848 -2.003 1.00 79.00 80 ASP A CA 1
ATOM 681 C C . ASP A 1 80 ? 5.720 11.938 -2.125 1.00 79.00 80 ASP A C 1
ATOM 683 O O . ASP A 1 80 ? 5.015 12.163 -1.138 1.00 79.00 80 ASP A O 1
ATOM 687 N N . ILE A 1 81 ? 5.185 11.756 -3.337 1.00 79.56 81 ILE A N 1
ATOM 688 C CA . ILE A 1 81 ? 3.743 11.860 -3.614 1.00 79.56 81 ILE A CA 1
ATOM 689 C C . ILE A 1 81 ? 3.024 10.529 -3.352 1.00 79.56 81 ILE A C 1
ATOM 691 O O . ILE A 1 81 ? 1.882 10.505 -2.879 1.00 79.56 81 ILE A O 1
ATOM 695 N N . MET A 1 82 ? 3.661 9.404 -3.675 1.00 66.81 82 MET A N 1
ATOM 696 C CA . MET A 1 82 ? 3.095 8.080 -3.465 1.00 66.81 82 MET A CA 1
ATOM 697 C C . MET A 1 82 ? 3.262 7.699 -1.993 1.00 66.81 82 MET A C 1
ATOM 699 O O . MET A 1 82 ? 4.387 7.598 -1.514 1.00 66.81 82 MET A O 1
ATOM 703 N N . PRO A 1 83 ? 2.178 7.413 -1.250 1.00 54.44 83 PRO A N 1
ATOM 704 C CA . PRO A 1 83 ? 2.322 6.878 0.093 1.00 54.44 83 PRO A CA 1
ATOM 705 C C . PRO A 1 83 ? 3.066 5.546 -0.013 1.00 54.44 83 PRO A C 1
ATOM 707 O O . PRO A 1 83 ? 2.525 4.590 -0.576 1.00 54.44 83 PRO A O 1
ATOM 710 N N . THR A 1 84 ? 4.296 5.509 0.503 1.00 52.78 84 THR A N 1
ATOM 711 C CA . THR A 1 84 ? 5.170 4.336 0.514 1.00 52.78 84 THR A CA 1
ATOM 712 C C . THR A 1 84 ? 4.360 3.092 0.860 1.00 52.78 84 THR A C 1
ATOM 714 O O . THR A 1 84 ? 3.703 2.978 1.901 1.00 52.78 84 THR A O 1
ATOM 717 N N . SER A 1 85 ? 4.349 2.155 -0.086 1.00 49.16 85 SER A N 1
ATOM 718 C CA . SER A 1 85 ? 3.577 0.917 0.004 1.00 49.16 85 SER A CA 1
ATOM 719 C C . SER A 1 85 ? 4.039 -0.018 1.128 1.00 49.16 85 SER A C 1
ATOM 721 O O . SER A 1 85 ? 3.409 -1.049 1.340 1.00 49.16 85 SER A O 1
ATOM 723 N N . GLU A 1 86 ? 5.047 0.361 1.919 1.00 45.22 86 GLU A N 1
ATOM 724 C CA . GLU A 1 86 ? 5.410 -0.334 3.159 1.00 45.22 86 GLU A CA 1
ATOM 725 C C . GLU A 1 86 ? 4.275 -0.340 4.195 1.00 45.22 86 GLU A C 1
ATOM 727 O O . GLU A 1 86 ? 4.233 -1.222 5.044 1.00 45.22 86 GLU A O 1
ATOM 732 N N . ASN A 1 87 ? 3.280 0.548 4.069 1.00 44.34 87 ASN A N 1
ATOM 733 C CA . ASN A 1 87 ? 2.045 0.483 4.859 1.00 44.34 87 ASN A CA 1
ATOM 734 C C . ASN A 1 87 ? 0.821 0.001 4.066 1.00 44.34 87 ASN A C 1
ATOM 736 O O . ASN A 1 87 ? -0.313 0.143 4.535 1.00 44.34 87 ASN A O 1
ATOM 740 N N . ASN A 1 88 ? 1.017 -0.623 2.899 1.00 45.00 88 ASN A N 1
ATOM 741 C CA . ASN A 1 88 ? 0.015 -1.529 2.344 1.00 45.00 88 ASN A CA 1
ATOM 742 C C . ASN A 1 88 ? 0.082 -2.851 3.115 1.00 45.00 88 ASN A C 1
ATOM 744 O O . ASN A 1 88 ? 0.248 -3.922 2.532 1.00 45.00 88 ASN A O 1
ATOM 748 N N . GLU A 1 89 ? -0.115 -2.797 4.436 1.00 47.69 89 GLU A N 1
ATOM 749 C CA . GLU A 1 89 ? -0.823 -3.893 5.073 1.00 47.69 89 GLU A CA 1
ATOM 750 C C . GLU A 1 89 ? -2.108 -4.029 4.263 1.00 47.69 89 GLU A C 1
ATOM 752 O O . GLU A 1 89 ? -3.003 -3.184 4.352 1.00 47.69 89 GLU A O 1
ATOM 757 N N . VAL A 1 90 ? -2.161 -5.039 3.394 1.00 54.09 90 VAL A N 1
ATOM 758 C CA . VAL A 1 90 ? -3.412 -5.524 2.834 1.00 54.09 90 VAL A CA 1
ATOM 759 C C . VAL A 1 90 ? -4.270 -5.738 4.061 1.00 54.09 90 VAL A C 1
ATOM 761 O O . VAL A 1 90 ? -4.004 -6.659 4.830 1.00 54.09 90 VAL A O 1
ATOM 764 N N . ILE A 1 91 ? -5.190 -4.807 4.325 1.00 62.38 91 ILE A N 1
ATOM 765 C CA . ILE A 1 91 ? -6.004 -4.866 5.527 1.00 62.38 91 ILE A CA 1
ATOM 766 C C . ILE A 1 91 ? -6.768 -6.168 5.380 1.00 62.38 91 ILE A C 1
ATOM 768 O O . ILE A 1 91 ? -7.669 -6.269 4.545 1.00 62.38 91 ILE A O 1
ATOM 772 N N . GLN A 1 92 ? -6.332 -7.190 6.114 1.00 69.25 92 GLN A N 1
ATOM 773 C CA . GLN A 1 92 ? -6.972 -8.485 6.080 1.00 69.25 92 GLN A CA 1
ATOM 774 C C . GLN A 1 92 ? -8.420 -8.222 6.466 1.00 69.25 92 GLN A C 1
ATOM 776 O O . GLN A 1 92 ? -8.664 -7.623 7.515 1.00 69.25 92 GLN A O 1
ATOM 781 N N . GLN A 1 93 ? -9.364 -8.579 5.592 1.00 75.94 93 GLN A N 1
ATOM 782 C CA . GLN A 1 93 ? -10.778 -8.370 5.871 1.00 75.94 93 GLN A CA 1
ATOM 783 C C . GLN A 1 93 ? -11.142 -9.183 7.111 1.00 75.94 93 GLN A C 1
ATOM 785 O O . GLN A 1 93 ? -11.309 -10.401 7.057 1.00 75.94 93 GLN A O 1
ATOM 790 N N . LYS A 1 94 ? -11.217 -8.494 8.247 1.00 85.25 94 LYS A N 1
ATOM 791 C CA . LYS A 1 94 ? -11.683 -9.043 9.508 1.00 85.25 94 LYS A CA 1
ATOM 792 C C . LYS A 1 94 ? -13.200 -8.897 9.561 1.00 85.25 94 LYS A C 1
ATOM 794 O O . LYS A 1 94 ? -13.720 -7.839 9.191 1.00 85.25 94 LYS A O 1
ATOM 799 N N . PRO A 1 95 ? -13.914 -9.939 10.009 1.00 90.00 95 PRO A N 1
ATOM 800 C CA . PRO A 1 95 ? -15.334 -9.819 10.262 1.00 90.00 95 PRO A CA 1
ATOM 801 C C . PRO A 1 95 ? -15.593 -8.832 11.399 1.00 90.00 95 PRO A C 1
ATOM 803 O O . PRO A 1 95 ? -14.804 -8.724 12.335 1.00 90.00 95 PRO A O 1
ATOM 806 N N . ILE A 1 96 ? -16.727 -8.150 11.319 1.00 93.31 96 ILE A N 1
ATOM 807 C CA . ILE A 1 96 ? -17.222 -7.256 12.359 1.00 93.31 96 ILE A CA 1
ATOM 808 C C . ILE A 1 96 ? -18.443 -7.902 12.995 1.00 93.31 96 ILE A C 1
ATOM 810 O O . ILE A 1 96 ? -19.337 -8.392 12.305 1.00 93.31 96 ILE A O 1
ATOM 814 N N . TYR A 1 97 ? -18.483 -7.900 14.315 1.00 94.81 97 TYR A N 1
ATOM 815 C CA . TYR A 1 97 ? -19.562 -8.462 15.106 1.00 94.81 97 TYR A CA 1
ATOM 816 C C . TYR A 1 97 ? -20.361 -7.328 15.733 1.00 94.81 97 TYR A C 1
ATOM 818 O O . TYR A 1 97 ? -19.799 -6.435 16.361 1.00 94.81 97 TYR A O 1
ATOM 826 N N . VAL A 1 98 ? -21.677 -7.360 15.563 1.00 94.75 98 VAL A N 1
ATOM 827 C CA . VAL A 1 98 ? -22.596 -6.436 16.231 1.00 94.75 98 VAL A CA 1
ATOM 828 C C . VAL A 1 98 ? -23.348 -7.225 17.288 1.00 94.75 98 VAL A C 1
ATOM 830 O O . VAL A 1 98 ? -24.032 -8.186 16.944 1.00 94.75 98 VAL A O 1
ATOM 833 N N . VAL A 1 99 ? -23.196 -6.839 18.550 1.00 93.31 99 VAL A N 1
ATOM 834 C CA . VAL A 1 99 ? -23.906 -7.400 19.706 1.00 93.31 99 VAL A CA 1
ATOM 835 C C . VAL A 1 99 ? -25.124 -6.528 19.982 1.00 93.31 99 VAL A C 1
ATOM 837 O O . VAL A 1 99 ? -24.967 -5.331 20.224 1.00 93.31 99 VAL A O 1
ATOM 840 N N . PHE A 1 100 ? -26.324 -7.107 19.920 1.00 91.06 100 PHE A N 1
ATOM 841 C CA . PHE A 1 100 ? -27.587 -6.368 20.048 1.00 91.06 100 PHE A CA 1
ATOM 842 C C . PHE A 1 100 ? -28.104 -6.3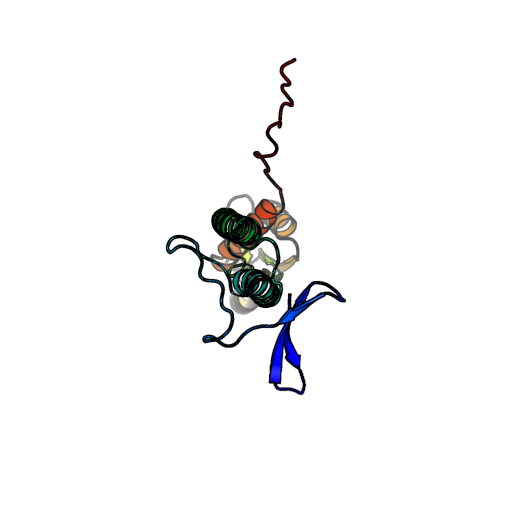26 21.488 1.00 91.06 100 PHE A C 1
ATOM 844 O O . PHE A 1 100 ? -28.606 -5.303 21.943 1.00 91.06 100 PHE A O 1
ATOM 851 N N . ASP A 1 101 ? -27.947 -7.429 22.205 1.00 86.38 101 ASP A N 1
ATOM 852 C CA . ASP A 1 101 ? -28.307 -7.640 23.604 1.00 86.38 101 ASP A CA 1
ATOM 853 C C . ASP A 1 101 ? -27.158 -8.400 24.276 1.00 86.38 101 ASP A C 1
ATOM 855 O O . ASP A 1 101 ? -26.592 -9.351 23.739 1.00 86.38 101 ASP A O 1
ATOM 859 N N . GLY A 1 102 ? -26.751 -7.914 25.439 1.00 81.94 102 GLY A N 1
ATOM 860 C CA . GLY A 1 102 ? -25.576 -8.384 26.156 1.00 81.94 102 GLY A CA 1
ATOM 861 C C . GLY A 1 102 ? -25.188 -7.386 27.236 1.00 81.94 102 GLY A C 1
ATOM 862 O O . GLY A 1 102 ? -25.824 -6.344 27.390 1.00 81.94 102 GLY A O 1
ATOM 863 N N . LYS A 1 103 ? -24.119 -7.688 27.978 1.00 84.50 103 LYS A N 1
ATOM 864 C CA . LYS A 1 103 ? -23.591 -6.794 29.021 1.00 84.50 103 LYS A CA 1
ATOM 865 C C . LYS A 1 103 ? -23.178 -5.432 28.455 1.00 84.50 103 LYS A C 1
ATOM 867 O O . LYS A 1 103 ? -23.360 -4.417 29.120 1.00 84.50 103 LYS A O 1
ATOM 872 N N . LEU A 1 104 ? -22.623 -5.421 27.241 1.00 88.81 104 LEU A N 1
ATOM 873 C CA . LEU A 1 104 ? -22.210 -4.209 26.543 1.00 88.81 104 LEU A CA 1
ATOM 874 C C . LEU A 1 104 ? -22.597 -4.299 25.055 1.00 88.81 104 LEU A C 1
ATOM 876 O O . LEU A 1 104 ? -21.805 -4.746 24.229 1.00 88.81 104 LEU A O 1
ATOM 880 N N . PRO A 1 105 ? -23.827 -3.905 24.685 1.00 91.00 105 PRO A N 1
ATOM 881 C CA . PRO A 1 105 ? -24.252 -3.901 23.290 1.00 91.00 105 PRO A CA 1
ATOM 882 C C . PRO A 1 105 ? -23.410 -2.929 22.455 1.00 91.00 105 PRO A C 1
ATOM 884 O O . PRO A 1 105 ? -23.210 -1.768 22.829 1.00 91.00 105 PRO A O 1
ATOM 887 N N . GLY A 1 106 ? -22.908 -3.392 21.313 1.00 94.44 106 GLY A N 1
ATOM 888 C CA . GLY A 1 106 ? -21.918 -2.637 20.557 1.00 94.44 106 GLY A CA 1
ATOM 889 C C . GLY A 1 106 ? -21.303 -3.371 19.374 1.00 94.44 106 GLY A C 1
ATOM 890 O O . GLY A 1 106 ? -21.756 -4.439 18.962 1.00 94.44 106 GLY A O 1
ATOM 891 N N . VAL A 1 107 ? -20.263 -2.763 18.811 1.00 95.56 107 VAL A N 1
ATOM 892 C CA . VAL A 1 107 ? -19.533 -3.251 17.638 1.00 95.56 107 VAL A CA 1
ATOM 893 C C . VAL A 1 107 ? -18.132 -3.695 18.040 1.00 95.56 107 VAL A C 1
ATOM 895 O O . VAL A 1 107 ? -17.381 -2.921 18.636 1.00 95.56 107 VAL A O 1
ATOM 898 N N . TYR A 1 108 ? -17.790 -4.918 17.643 1.00 94.88 108 TYR A N 1
ATOM 899 C CA . TYR A 1 108 ? -16.570 -5.632 18.004 1.00 94.88 108 TYR A CA 1
ATOM 900 C C . TYR A 1 108 ? -15.890 -6.230 16.774 1.00 94.88 108 TYR A C 1
ATOM 902 O O . TYR A 1 108 ? -16.533 -6.480 15.749 1.00 94.88 108 TYR A O 1
ATOM 910 N N . ILE A 1 109 ? -14.592 -6.499 16.876 1.00 92.06 109 ILE A N 1
ATOM 911 C CA . ILE A 1 109 ? -13.806 -7.171 15.831 1.00 92.06 109 ILE A CA 1
ATOM 912 C C . ILE A 1 109 ? -13.288 -8.543 16.266 1.00 92.06 109 ILE A C 1
ATOM 914 O O . ILE A 1 109 ? -13.080 -9.421 15.425 1.00 92.06 109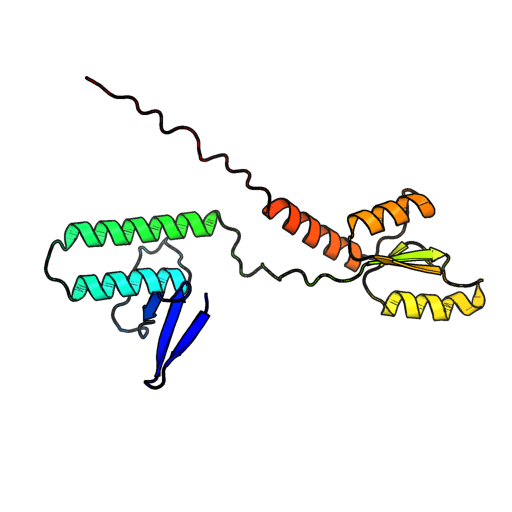 ILE A O 1
ATOM 918 N N . SER A 1 110 ? -13.100 -8.750 17.571 1.00 89.62 110 SER A N 1
ATOM 919 C CA . SER A 1 110 ? -12.671 -10.036 18.114 1.00 89.62 110 SER A CA 1
ATOM 920 C C . SER A 1 110 ? -13.867 -10.930 18.423 1.00 89.62 110 SER A C 1
ATOM 922 O O . SER A 1 110 ? -14.826 -10.511 19.066 1.00 89.62 110 SER A O 1
ATOM 924 N N . PHE A 1 111 ? -13.796 -12.196 18.007 1.00 89.12 111 PHE A N 1
ATOM 925 C CA . PHE A 1 111 ? -14.767 -13.200 18.443 1.00 89.12 111 PHE A CA 1
ATOM 926 C C . PHE A 1 111 ? -14.582 -13.566 19.925 1.00 89.12 111 PHE A C 1
ATOM 928 O O . PHE A 1 111 ? -15.542 -13.965 20.577 1.00 89.12 111 PHE A O 1
ATOM 935 N N . GLU A 1 112 ? -13.379 -13.390 20.480 1.00 89.62 112 GLU A N 1
ATOM 936 C CA . GLU A 1 112 ? -13.087 -13.675 21.892 1.00 89.62 112 GLU A CA 1
ATOM 937 C C . GLU A 1 112 ? -13.907 -12.777 22.827 1.00 89.62 112 GLU A C 1
ATOM 939 O O . GLU A 1 112 ? -14.464 -13.268 23.806 1.00 89.62 112 GLU A O 1
ATOM 944 N N . GLU A 1 113 ? -14.091 -11.503 22.468 1.00 88.56 113 GLU A N 1
ATOM 945 C CA . GLU A 1 113 ? -14.964 -10.562 23.188 1.00 88.56 113 GLU A CA 1
ATOM 946 C C . GLU A 1 113 ? -16.427 -11.027 23.200 1.00 88.56 113 GLU A C 1
ATOM 948 O O . GLU A 1 113 ? -17.120 -10.943 24.2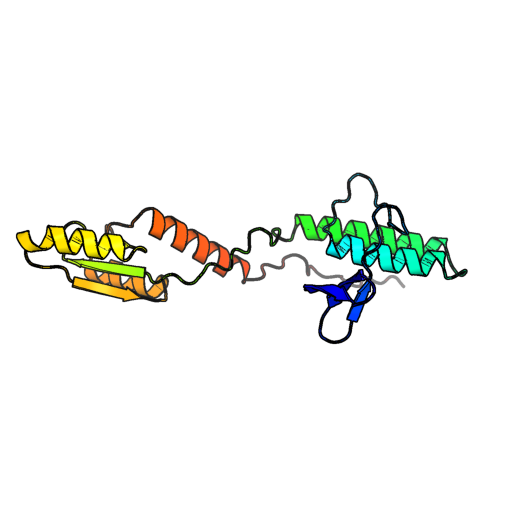15 1.00 88.56 113 GLU A O 1
ATOM 953 N N . ILE A 1 114 ? -16.903 -11.601 22.091 1.00 88.81 114 ILE A N 1
ATOM 954 C CA . ILE A 1 114 ? -18.256 -12.169 21.998 1.00 88.81 114 ILE A CA 1
ATOM 955 C C . ILE A 1 114 ? -18.393 -13.378 22.930 1.00 88.81 114 ILE A C 1
ATOM 957 O O . ILE A 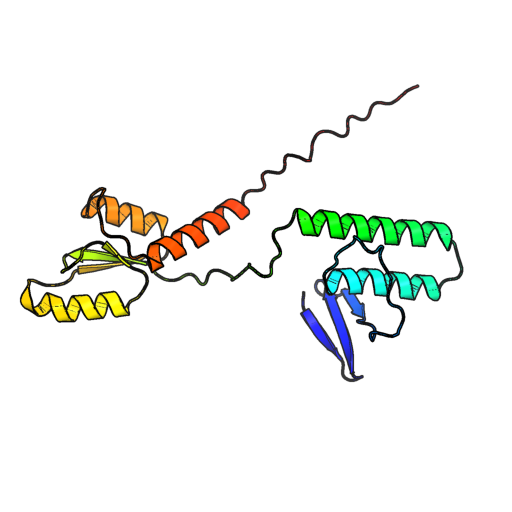1 114 ? -19.410 -13.539 23.609 1.00 88.81 114 ILE A O 1
ATOM 961 N N . VAL A 1 115 ? -17.366 -14.230 22.992 1.00 88.31 115 VAL A N 1
ATOM 962 C CA . VAL A 1 115 ? -17.336 -15.392 23.890 1.00 88.31 115 VAL A CA 1
ATOM 963 C C . VAL A 1 115 ? -17.300 -14.954 25.356 1.00 88.31 115 VAL A C 1
ATOM 965 O O . VAL A 1 115 ? -18.069 -15.495 26.154 1.00 88.31 115 VAL A O 1
ATOM 968 N N . ALA A 1 116 ? -16.483 -13.958 25.707 1.00 87.75 116 ALA A N 1
ATOM 969 C CA . ALA A 1 116 ? -16.408 -13.407 27.059 1.00 87.75 116 ALA A CA 1
ATOM 970 C C . ALA A 1 116 ? -17.769 -12.854 27.513 1.00 87.75 116 ALA A C 1
ATOM 972 O O . ALA A 1 116 ? -18.279 -13.233 28.570 1.00 87.75 116 ALA A O 1
ATOM 973 N N . GLN A 1 117 ? -18.430 -12.064 26.661 1.00 86.81 117 GLN A N 1
ATOM 974 C CA . GLN A 1 117 ? -19.777 -11.565 26.944 1.00 86.81 117 GLN A CA 1
ATOM 975 C C . GLN A 1 117 ? -20.813 -12.684 27.069 1.00 86.81 117 GLN A C 1
ATOM 977 O O . GLN A 1 117 ? -21.723 -12.582 27.887 1.00 86.81 117 GLN A O 1
ATOM 982 N N . LYS A 1 118 ? -20.686 -13.769 26.297 1.00 85.62 118 LYS A N 1
ATOM 983 C CA . LYS A 1 118 ? -21.595 -14.922 26.391 1.00 85.62 118 LYS A CA 1
ATOM 984 C C . LYS A 1 118 ? -21.478 -15.640 27.734 1.00 85.62 118 LYS A C 1
ATOM 986 O O . LYS A 1 118 ? -22.482 -16.144 28.239 1.00 85.62 118 LYS A O 1
ATOM 991 N N . ILE A 1 119 ? -20.268 -15.725 28.287 1.00 84.00 119 ILE A N 1
ATOM 992 C CA . ILE A 1 119 ? -20.026 -16.316 29.609 1.00 84.00 119 ILE A CA 1
ATOM 993 C C . ILE A 1 119 ? -20.687 -15.447 30.685 1.00 84.00 119 ILE A C 1
ATOM 995 O O . ILE A 1 119 ? -21.459 -15.977 31.485 1.00 84.00 119 ILE A O 1
ATOM 999 N N . ASP A 1 120 ? -20.482 -14.130 30.628 1.00 78.69 120 ASP A N 1
ATOM 1000 C CA . ASP A 1 120 ? -21.106 -13.168 31.545 1.00 78.69 120 ASP A CA 1
ATOM 1001 C C . ASP A 1 120 ? -22.646 -13.153 31.428 1.00 78.69 120 ASP A C 1
ATOM 1003 O O . ASP A 1 120 ? -23.363 -13.074 32.428 1.00 78.69 120 ASP A O 1
ATOM 1007 N N . ALA A 1 121 ? -23.183 -13.271 30.209 1.00 74.31 121 ALA A N 1
ATOM 1008 C CA . ALA A 1 121 ? -24.615 -13.154 29.923 1.00 74.31 121 ALA A CA 1
ATOM 1009 C C . ALA A 1 121 ? -25.466 -14.346 30.388 1.00 74.31 121 ALA A C 1
ATOM 1011 O O . ALA A 1 121 ? -26.691 -14.212 30.474 1.00 74.31 121 ALA A O 1
ATOM 1012 N N . LYS A 1 122 ? -24.858 -15.491 30.746 1.00 69.06 122 LYS A N 1
ATOM 1013 C CA . LYS A 1 122 ? -25.586 -16.620 31.365 1.00 69.06 122 LYS A CA 1
ATOM 1014 C C . LYS A 1 122 ? -26.332 -16.218 32.647 1.00 69.06 122 LYS A C 1
ATOM 1016 O O . LYS A 1 122 ? -27.228 -16.943 33.064 1.00 69.06 122 LYS A O 1
ATOM 1021 N N . LEU A 1 123 ? -25.996 -15.069 33.234 1.00 63.38 123 LEU A N 1
ATOM 1022 C CA . LEU A 1 123 ? -26.650 -14.508 34.415 1.00 63.38 123 LEU A CA 1
ATOM 1023 C C . LEU A 1 123 ? -27.802 -13.529 34.100 1.00 63.38 123 LEU A C 1
ATOM 1025 O O . LEU A 1 123 ? -28.591 -13.251 34.995 1.00 63.38 123 LEU A O 1
ATOM 1029 N N . MET A 1 124 ? -27.905 -12.987 32.877 1.00 62.53 124 MET A N 1
ATOM 1030 C CA . MET A 1 124 ? -28.669 -11.747 32.607 1.00 62.53 124 MET A CA 1
ATOM 1031 C C . MET A 1 124 ? -29.689 -11.815 31.452 1.00 62.53 124 MET A C 1
ATOM 1033 O O . MET A 1 124 ? -30.359 -10.820 31.200 1.00 62.53 124 MET A O 1
ATOM 1037 N N . GLY A 1 125 ? -29.862 -12.955 30.768 1.00 65.81 125 GLY A N 1
ATOM 1038 C CA . GLY A 1 125 ? -30.950 -13.120 29.780 1.00 65.81 125 GLY A CA 1
ATOM 1039 C C . GLY A 1 125 ? -30.534 -13.411 28.336 1.00 65.81 125 GLY A C 1
ATOM 1040 O O . GLY A 1 125 ? -31.383 -13.372 27.452 1.00 65.81 125 GLY A O 1
ATOM 1041 N N . GLY A 1 126 ? -29.271 -13.774 28.094 1.00 78.31 126 GLY A N 1
ATOM 1042 C CA . GLY A 1 126 ? -28.792 -14.198 26.773 1.00 78.31 126 GLY A CA 1
ATOM 1043 C C . GLY A 1 126 ? -27.927 -13.161 26.052 1.00 78.31 126 GLY A C 1
ATOM 1044 O O . GLY A 1 126 ? -27.684 -12.068 26.552 1.00 78.31 126 GLY A O 1
ATOM 1045 N N . LEU A 1 127 ? -27.389 -13.574 24.902 1.00 85.69 127 LEU A N 1
ATOM 1046 C CA . LEU A 1 127 ? -26.523 -12.777 24.033 1.00 85.69 127 LEU A CA 1
ATOM 1047 C C . LEU A 1 127 ? -26.906 -13.062 22.577 1.00 85.69 127 LEU A C 1
ATOM 1049 O O . LEU A 1 127 ? -26.713 -14.189 22.104 1.00 85.69 127 LEU A O 1
ATOM 1053 N N . SER A 1 128 ? -27.380 -12.057 21.855 1.00 88.75 128 SER A N 1
ATOM 1054 C CA . SER A 1 128 ? -27.600 -12.087 20.411 1.00 88.75 128 SER A CA 1
ATOM 1055 C C . SER A 1 128 ? -26.628 -11.140 19.716 1.00 88.75 128 SER A C 1
ATOM 1057 O O . SER A 1 128 ? -26.372 -9.998 20.105 1.00 88.75 128 SER A O 1
ATOM 1059 N N . TRP A 1 129 ? -26.027 -11.666 18.661 1.00 92.88 129 TRP A N 1
ATOM 1060 C CA . TRP A 1 129 ? -25.021 -10.973 17.885 1.00 92.88 129 TRP A CA 1
ATOM 1061 C C . TRP A 1 129 ? -25.096 -11.429 16.434 1.00 92.88 129 TRP A C 1
ATOM 1063 O O . TRP A 1 129 ? -25.604 -12.512 16.127 1.00 92.88 129 TRP A O 1
ATOM 1073 N N . LYS A 1 130 ? -24.574 -10.608 15.525 1.00 93.88 130 LYS A N 1
ATOM 1074 C CA . LYS A 1 130 ? -24.482 -10.943 14.102 1.00 93.88 130 LYS A CA 1
ATOM 1075 C C . LYS A 1 130 ? -23.139 -10.524 13.520 1.00 93.88 130 LYS A C 1
ATOM 1077 O O . LYS A 1 130 ? -22.607 -9.467 13.844 1.00 93.88 130 LYS A O 1
ATOM 1082 N N . LYS A 1 131 ? -22.600 -11.388 12.660 1.00 93.56 131 LYS A N 1
ATOM 1083 C CA . LYS A 1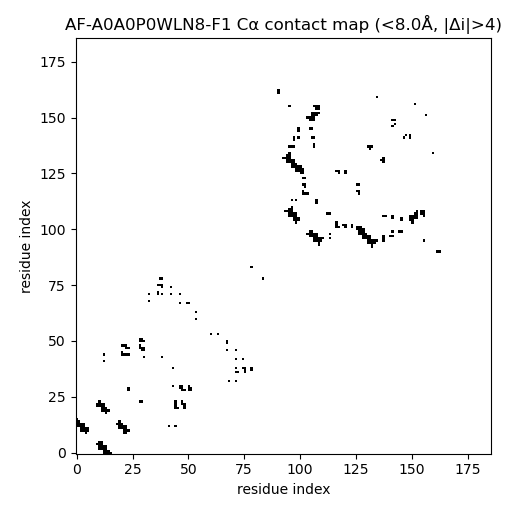 131 ? -21.350 -11.197 11.918 1.00 93.56 131 LYS A CA 1
ATOM 1084 C C . LYS A 1 131 ? -21.621 -10.497 10.587 1.00 93.56 131 LYS A C 1
ATOM 1086 O O . LYS A 1 131 ? -22.528 -10.899 9.862 1.00 93.56 131 LYS A O 1
ATOM 1091 N N . TYR A 1 132 ? -20.767 -9.544 10.243 1.00 92.88 132 TYR A N 1
ATOM 1092 C CA . TYR A 1 132 ? -20.765 -8.802 8.988 1.00 92.88 132 TYR A CA 1
ATOM 1093 C C . TYR A 1 132 ? -19.362 -8.795 8.383 1.00 92.88 132 TYR A C 1
ATOM 1095 O O . TYR A 1 132 ? -18.362 -8.837 9.101 1.00 92.88 132 TYR A O 1
ATOM 1103 N N . ILE A 1 133 ? -19.289 -8.762 7.054 1.00 88.50 133 ILE A N 1
ATOM 1104 C CA . ILE A 1 133 ? -18.024 -8.615 6.315 1.00 88.50 133 ILE A CA 1
ATOM 1105 C C . ILE A 1 133 ? -17.817 -7.145 5.940 1.00 88.50 133 ILE A C 1
ATOM 1107 O O . ILE A 1 133 ? -16.709 -6.628 6.066 1.00 88.50 133 ILE A O 1
ATOM 1111 N N . ASP A 1 134 ? -18.886 -6.461 5.523 1.00 88.44 134 ASP A N 1
ATOM 1112 C CA . ASP A 1 134 ? -18.850 -5.027 5.267 1.00 88.44 134 ASP A CA 1
ATOM 1113 C C . ASP A 1 134 ? -19.054 -4.237 6.563 1.00 88.44 134 ASP A C 1
ATOM 1115 O O . ASP A 1 134 ? -20.032 -4.423 7.294 1.00 88.44 134 ASP A O 1
ATOM 1119 N N . PHE A 1 135 ? -18.127 -3.320 6.834 1.00 90.50 135 PHE A N 1
ATOM 1120 C CA . PHE A 1 135 ? -18.229 -2.434 7.982 1.00 90.50 135 PHE A CA 1
ATOM 1121 C C . PHE A 1 135 ? -19.359 -1.415 7.826 1.00 90.50 135 PHE A C 1
ATOM 1123 O O . PHE A 1 135 ? -19.939 -1.013 8.833 1.00 90.50 135 PHE A O 1
ATOM 1130 N N . ASP A 1 136 ? -19.700 -1.002 6.603 1.00 91.12 136 ASP A N 1
ATOM 1131 C CA . ASP A 1 136 ? -20.767 -0.022 6.375 1.00 91.12 136 ASP A CA 1
ATOM 1132 C C . ASP A 1 136 ? -22.146 -0.631 6.692 1.00 91.12 136 ASP A C 1
ATOM 1134 O O . ASP A 1 136 ? -22.964 -0.012 7.384 1.00 91.12 136 ASP A O 1
ATOM 1138 N N . GLU A 1 137 ? -22.370 -1.887 6.291 1.00 93.38 137 GLU A N 1
ATOM 1139 C CA . GLU A 1 137 ? -23.557 -2.658 6.673 1.00 93.38 137 GLU A CA 1
ATOM 1140 C C . GLU A 1 137 ? -23.616 -2.875 8.194 1.00 93.38 137 GLU A C 1
ATOM 1142 O O . GLU A 1 137 ? -24.647 -2.601 8.817 1.00 93.38 137 GLU A O 1
ATOM 1147 N N . ALA A 1 138 ? -22.502 -3.292 8.810 1.00 93.38 138 ALA A N 1
ATOM 1148 C CA . ALA A 1 138 ? -22.423 -3.529 10.252 1.00 93.38 138 ALA A CA 1
ATOM 1149 C C . ALA A 1 138 ? -22.804 -2.282 11.066 1.00 93.38 138 ALA A C 1
ATOM 1151 O O . ALA A 1 138 ? -23.631 -2.353 11.976 1.00 93.38 138 ALA A O 1
ATOM 1152 N N . LEU A 1 139 ? -22.235 -1.123 10.713 1.00 93.62 139 LEU A N 1
ATOM 1153 C CA . LEU A 1 139 ? -22.503 0.148 11.391 1.00 93.62 139 LEU A CA 1
ATOM 1154 C C . LEU A 1 139 ? -23.943 0.621 11.172 1.00 93.62 139 LEU A C 1
ATOM 1156 O O . LEU A 1 139 ? -24.545 1.194 12.080 1.00 93.62 139 LEU A O 1
ATOM 1160 N N . THR A 1 140 ? -24.509 0.365 9.992 1.00 94.44 140 THR A N 1
ATOM 1161 C CA . THR A 1 140 ? -25.908 0.695 9.691 1.00 94.44 140 THR A CA 1
ATOM 1162 C C . THR A 1 140 ? -26.862 -0.135 10.549 1.00 94.44 140 THR A C 1
ATOM 1164 O O . THR A 1 140 ? -27.796 0.412 11.138 1.00 94.44 140 THR A O 1
ATOM 1167 N N . GLN A 1 141 ? -26.605 -1.439 10.683 1.00 93.75 141 GLN A N 1
ATOM 1168 C CA . GLN A 1 141 ? -27.413 -2.333 11.520 1.00 93.75 141 GLN A CA 1
ATOM 1169 C C . GLN A 1 141 ? -27.255 -2.023 13.011 1.00 93.75 141 GLN A C 1
ATOM 1171 O O . GLN A 1 141 ? -28.254 -1.966 13.728 1.00 93.75 141 GLN A O 1
ATOM 1176 N N . ALA A 1 142 ? -26.028 -1.744 13.465 1.00 93.75 142 ALA A N 1
ATOM 1177 C CA . ALA A 1 142 ? -25.766 -1.297 14.831 1.00 93.75 142 ALA A CA 1
ATOM 1178 C C . ALA A 1 142 ? -26.557 -0.023 15.147 1.00 93.75 142 ALA A C 1
ATOM 1180 O O . ALA A 1 142 ? -27.302 0.006 16.121 1.00 93.75 142 ALA A O 1
ATOM 1181 N N . ARG A 1 143 ? -26.494 0.992 14.276 1.00 94.50 143 ARG A N 1
ATOM 1182 C CA . ARG A 1 143 ? -27.230 2.247 14.474 1.00 94.50 143 ARG A CA 1
ATOM 1183 C C . ARG A 1 143 ? -28.747 2.055 14.477 1.00 94.50 143 ARG A C 1
ATOM 1185 O O . ARG A 1 143 ? -29.442 2.724 15.236 1.00 94.50 143 ARG A O 1
ATOM 1192 N N . LYS A 1 144 ? -29.263 1.157 13.634 1.00 94.31 144 LYS A N 1
ATOM 1193 C CA . LYS A 1 144 ? -30.701 0.868 13.536 1.00 94.31 144 LYS A CA 1
ATOM 1194 C C . LYS A 1 144 ? -31.257 0.227 14.810 1.00 94.31 144 LYS A C 1
ATOM 1196 O O . LYS A 1 144 ? -32.379 0.539 15.187 1.00 94.31 144 LYS A O 1
ATOM 1201 N N . ILE A 1 145 ? -30.501 -0.678 15.430 1.00 91.81 145 ILE A N 1
ATOM 1202 C CA . ILE A 1 145 ? -30.975 -1.489 16.563 1.00 91.81 145 ILE A CA 1
ATOM 1203 C C . ILE A 1 145 ? -30.577 -0.867 17.908 1.00 91.81 145 ILE A C 1
ATOM 1205 O O . ILE A 1 145 ? -31.393 -0.821 18.821 1.00 91.81 145 ILE A O 1
ATOM 1209 N N . LEU A 1 146 ? -29.348 -0.357 18.024 1.00 91.19 146 LEU A N 1
ATOM 1210 C CA . LEU A 1 146 ? -28.776 0.174 19.269 1.00 91.19 146 LEU A CA 1
ATOM 1211 C C . LEU A 1 146 ? -28.904 1.703 19.405 1.00 91.19 146 LEU A C 1
ATOM 1213 O O . LEU A 1 146 ? -28.633 2.254 20.470 1.00 91.19 146 LEU A O 1
ATOM 1217 N N . GLY A 1 147 ? -29.285 2.410 18.337 1.00 90.44 147 GLY A N 1
ATOM 1218 C CA . GLY A 1 147 ? -29.331 3.874 18.298 1.00 90.44 147 GLY A CA 1
ATOM 1219 C C . GLY A 1 147 ? -27.983 4.517 17.952 1.00 90.44 147 GLY A C 1
ATOM 1220 O O . GLY A 1 147 ? -27.093 3.880 17.406 1.00 90.44 147 GLY A O 1
ATOM 1221 N N . ILE A 1 148 ? -27.821 5.817 18.217 1.00 88.75 148 ILE A N 1
ATOM 1222 C CA . ILE A 1 148 ? -26.608 6.573 17.831 1.00 88.75 148 ILE A CA 1
ATOM 1223 C C . ILE A 1 148 ? -25.439 6.325 18.802 1.00 88.75 148 ILE A C 1
ATOM 1225 O O . ILE A 1 148 ? -24.282 6.370 18.390 1.00 88.75 148 ILE A O 1
ATOM 1229 N N . ASN A 1 149 ? -25.738 6.016 20.066 1.00 89.56 149 ASN A N 1
ATOM 1230 C CA . ASN A 1 149 ? -24.767 5.936 21.161 1.00 89.56 149 ASN A CA 1
ATOM 1231 C C . ASN A 1 149 ? -24.408 4.484 21.526 1.00 89.56 149 ASN A C 1
ATOM 1233 O O . ASN A 1 149 ? -24.411 4.121 22.699 1.00 89.56 149 ASN A O 1
ATOM 1237 N N . TYR A 1 150 ? -24.131 3.640 20.529 1.00 91.88 150 TYR A N 1
ATOM 1238 C CA . TYR A 1 150 ? -23.669 2.271 20.775 1.00 91.88 150 TYR A CA 1
ATOM 1239 C C . TYR A 1 150 ? -22.183 2.227 21.136 1.00 91.88 150 TYR A C 1
ATOM 1241 O O . TYR A 1 150 ? -21.393 3.071 20.700 1.00 91.88 150 TYR A O 1
ATOM 1249 N N . TYR A 1 151 ? -21.787 1.210 21.902 1.00 93.62 151 TYR A N 1
ATOM 1250 C CA . TYR A 1 151 ? -20.381 0.987 22.210 1.00 93.62 151 TYR A CA 1
ATOM 1251 C C . TYR A 1 151 ? -19.612 0.564 20.951 1.00 93.62 151 TYR A C 1
ATOM 1253 O O . TYR A 1 151 ? -20.052 -0.302 20.196 1.00 93.62 151 TYR A O 1
ATOM 1261 N N . LEU A 1 152 ? -18.445 1.163 20.727 1.00 93.50 152 LEU A N 1
ATOM 1262 C CA . LEU A 1 152 ? -17.529 0.775 19.661 1.00 93.50 152 LEU A CA 1
ATOM 1263 C C . LEU A 1 152 ? -16.198 0.386 20.295 1.00 93.50 152 LEU A C 1
ATOM 1265 O O . LEU A 1 152 ? -15.510 1.246 20.849 1.00 93.50 152 LEU A O 1
ATOM 1269 N N . GLU A 1 153 ? -15.842 -0.893 20.186 1.00 92.38 153 GLU A N 1
ATOM 1270 C CA . GLU A 1 153 ? -14.563 -1.412 20.663 1.00 92.38 153 GLU A CA 1
ATOM 1271 C C . GLU A 1 153 ? -13.410 -0.578 20.067 1.00 92.38 153 GLU A C 1
ATOM 1273 O O . GLU A 1 153 ? -13.405 -0.328 18.854 1.00 92.38 153 GLU A O 1
ATOM 1278 N N . PRO A 1 154 ? -12.414 -0.151 20.868 1.00 93.06 154 PRO A N 1
ATOM 1279 C CA . PRO A 1 154 ? -11.271 0.611 20.367 1.00 93.06 154 PRO A CA 1
ATOM 1280 C C . PRO A 1 154 ? -10.588 -0.050 19.160 1.00 93.06 154 PRO A C 1
ATOM 1282 O O . PRO A 1 154 ? -10.360 0.611 18.147 1.00 93.06 154 PRO A O 1
ATOM 1285 N N . ALA A 1 155 ? -10.383 -1.370 19.207 1.00 90.94 155 ALA A N 1
ATOM 1286 C CA . ALA A 1 155 ? -9.803 -2.133 18.103 1.00 90.94 155 ALA A CA 1
ATOM 1287 C C . ALA A 1 155 ? -10.686 -2.116 16.839 1.00 90.94 155 ALA A C 1
ATOM 1289 O O . ALA A 1 155 ? -10.181 -1.978 15.721 1.00 90.94 155 ALA A O 1
ATOM 1290 N N . ALA A 1 156 ? -12.013 -2.193 16.991 1.00 91.62 156 ALA A N 1
ATOM 1291 C CA . ALA A 1 156 ? -12.944 -2.062 15.872 1.00 91.62 156 ALA A CA 1
ATOM 1292 C C . ALA A 1 156 ? -12.913 -0.644 15.277 1.00 91.62 156 ALA A C 1
ATOM 1294 O O . ALA A 1 156 ? -12.907 -0.486 14.053 1.00 91.62 156 ALA A O 1
ATOM 1295 N N . LYS A 1 157 ? -12.832 0.397 16.117 1.00 92.75 157 LYS A N 1
ATOM 1296 C CA . LYS A 1 157 ? -12.701 1.795 15.674 1.00 92.75 157 LYS A CA 1
ATOM 1297 C C . LYS A 1 157 ? -11.443 1.999 14.836 1.00 92.75 157 LYS A C 1
ATOM 1299 O O . LYS A 1 157 ? -11.528 2.568 13.745 1.00 92.75 157 LYS A O 1
ATOM 1304 N N . GLU A 1 158 ? -10.301 1.526 15.323 1.00 90.38 158 GLU A N 1
ATOM 1305 C CA . GLU A 1 158 ? -9.020 1.611 14.618 1.00 90.38 158 GLU A CA 1
ATOM 1306 C C . GLU A 1 158 ? -9.064 0.871 13.279 1.00 90.38 158 GLU A C 1
ATOM 1308 O O . GLU A 1 158 ? -8.708 1.437 12.240 1.00 90.38 158 GLU A O 1
ATOM 1313 N N . TYR A 1 159 ? -9.587 -0.357 13.270 1.00 89.00 159 TYR A N 1
ATOM 1314 C CA . TYR A 1 159 ? -9.737 -1.148 12.051 1.00 89.00 159 TYR A CA 1
ATOM 1315 C C . TYR A 1 159 ? -10.627 -0.461 11.007 1.00 89.00 159 TYR A C 1
ATOM 1317 O O . TYR A 1 159 ? -10.247 -0.358 9.837 1.00 89.00 159 TYR A O 1
ATOM 1325 N N . ILE A 1 160 ? -11.785 0.067 11.412 1.00 89.62 160 ILE A N 1
ATOM 1326 C CA . ILE A 1 160 ? -12.709 0.771 10.511 1.00 89.62 160 ILE A CA 1
ATOM 1327 C C . ILE A 1 160 ? -12.059 2.042 9.957 1.00 89.62 160 ILE A C 1
ATOM 1329 O O . ILE A 1 160 ? -12.192 2.334 8.768 1.00 89.62 160 ILE A O 1
ATOM 1333 N N . GLN A 1 161 ? -11.328 2.798 10.781 1.00 88.56 161 GLN A N 1
ATOM 1334 C CA . GLN A 1 161 ? -10.589 3.972 10.311 1.00 88.56 161 GLN A CA 1
ATOM 1335 C C . GLN A 1 161 ? -9.508 3.593 9.294 1.00 88.56 161 GLN A C 1
ATOM 1337 O O . GLN A 1 161 ? -9.378 4.271 8.271 1.00 88.56 161 GLN A O 1
ATOM 1342 N N . LYS A 1 162 ? -8.778 2.495 9.526 1.00 86.56 162 LYS A N 1
ATOM 1343 C CA . LYS A 1 162 ? -7.794 1.960 8.573 1.00 86.56 162 LYS A CA 1
ATOM 1344 C C . LYS A 1 162 ? -8.470 1.586 7.247 1.00 86.56 162 LYS A C 1
ATOM 1346 O O . LYS A 1 162 ? -8.011 2.012 6.187 1.00 86.56 162 LYS A O 1
ATOM 1351 N N . CYS A 1 163 ? -9.613 0.899 7.305 1.00 84.25 163 CYS A N 1
ATOM 1352 C CA . CYS A 1 163 ? -10.406 0.529 6.128 1.00 84.25 163 CYS A CA 1
ATOM 1353 C C . CYS A 1 163 ? -10.924 1.749 5.352 1.00 84.25 163 CYS A C 1
ATOM 1355 O O . CYS A 1 163 ? -10.824 1.783 4.126 1.00 84.25 163 CYS A O 1
ATOM 1357 N N . LYS A 1 164 ? -11.444 2.773 6.041 1.00 85.44 164 LYS A N 1
ATOM 1358 C CA . LYS A 1 164 ? -11.922 4.018 5.413 1.00 85.44 164 LYS A CA 1
ATOM 1359 C C . LYS A 1 164 ? -10.797 4.775 4.711 1.00 85.44 164 LYS A C 1
ATOM 1361 O O . LYS A 1 164 ? -10.967 5.191 3.569 1.00 85.44 164 LYS A O 1
ATOM 1366 N N . LYS A 1 165 ? -9.629 4.892 5.353 1.00 81.19 165 LYS A N 1
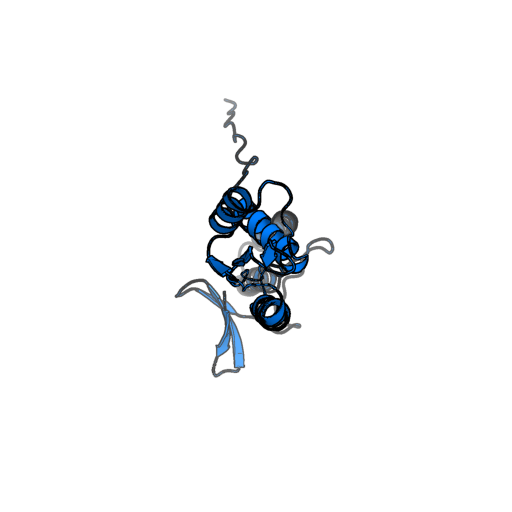ATOM 1367 C CA . LYS A 1 165 ? -8.434 5.491 4.734 1.00 81.19 165 LYS A CA 1
ATOM 1368 C C . LYS A 1 165 ? -8.012 4.721 3.478 1.00 81.19 165 LYS A C 1
ATOM 1370 O O . LYS A 1 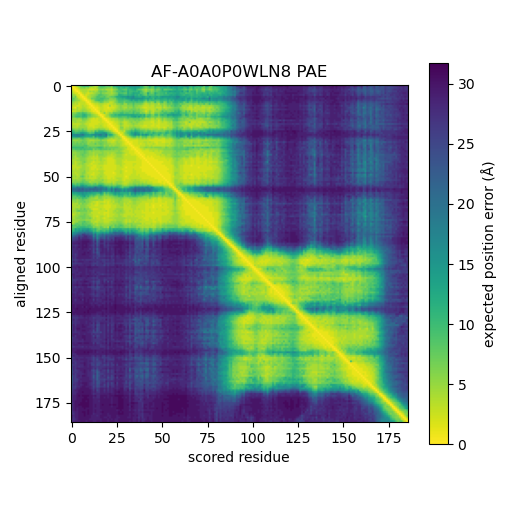165 ? -7.690 5.344 2.472 1.00 81.19 165 LYS A O 1
ATOM 1375 N N . ALA A 1 166 ? -8.065 3.388 3.505 1.00 73.69 166 ALA A N 1
ATOM 1376 C CA . ALA A 1 166 ? -7.757 2.560 2.339 1.00 73.69 166 ALA A CA 1
ATOM 1377 C C . ALA A 1 166 ? -8.793 2.691 1.204 1.00 73.69 166 ALA A C 1
ATOM 1379 O O . ALA A 1 166 ? -8.398 2.707 0.039 1.00 73.69 166 ALA A O 1
ATOM 1380 N N . LYS A 1 167 ? -10.096 2.824 1.514 1.00 71.62 167 LYS A N 1
ATOM 1381 C CA . LYS A 1 167 ? -11.136 3.120 0.506 1.00 71.62 167 LYS A CA 1
ATOM 1382 C C . LYS A 1 167 ? -10.896 4.489 -0.149 1.00 71.62 167 LYS A C 1
ATOM 1384 O O . LYS A 1 167 ? -10.916 4.571 -1.371 1.00 71.62 167 LYS A O 1
ATOM 1389 N N . ASN A 1 168 ? -10.588 5.527 0.634 1.00 61.50 168 ASN A N 1
ATOM 1390 C CA . ASN A 1 168 ? -10.360 6.880 0.105 1.00 61.50 168 ASN A CA 1
ATOM 1391 C C . ASN A 1 168 ? -9.098 6.979 -0.764 1.00 61.50 168 ASN A C 1
ATOM 1393 O O . ASN A 1 168 ? -9.121 7.660 -1.779 1.00 61.50 168 ASN A O 1
ATOM 1397 N N . LYS A 1 169 ? -8.025 6.242 -0.440 1.00 59.03 169 LYS A N 1
ATOM 1398 C CA . LYS A 1 169 ? -6.812 6.184 -1.282 1.00 59.03 169 LYS A CA 1
ATOM 1399 C C . LYS A 1 169 ? -7.048 5.595 -2.683 1.00 59.03 169 LYS A C 1
ATOM 1401 O O . LYS A 1 169 ? -6.208 5.782 -3.553 1.00 59.03 169 LYS A O 1
ATOM 1406 N N . LYS A 1 170 ? -8.149 4.866 -2.910 1.00 51.31 170 LYS A N 1
ATOM 1407 C CA . LYS A 1 170 ? -8.509 4.339 -4.240 1.00 51.31 170 LYS A CA 1
ATOM 1408 C C . LYS A 1 170 ? -9.276 5.339 -5.110 1.00 51.31 170 LYS A C 1
ATOM 1410 O O . LYS A 1 170 ? -9.482 5.043 -6.282 1.00 51.31 170 LYS A O 1
ATOM 1415 N N . ALA A 1 171 ? -9.698 6.485 -4.576 1.00 38.25 171 ALA A N 1
ATOM 1416 C CA . ALA A 1 171 ? -10.231 7.569 -5.390 1.00 38.25 171 ALA A CA 1
ATOM 1417 C C . ALA A 1 171 ? -9.051 8.442 -5.852 1.00 38.25 171 ALA A C 1
ATOM 1419 O O . ALA A 1 171 ? -8.408 9.061 -5.003 1.00 38.25 171 ALA A O 1
ATOM 1420 N N . PRO A 1 172 ? -8.709 8.483 -7.153 1.00 40.12 172 PRO A N 1
ATOM 1421 C CA . PRO A 1 172 ? -7.696 9.408 -7.623 1.00 40.12 172 PRO A CA 1
ATOM 1422 C C . PRO A 1 172 ? -8.287 10.819 -7.599 1.00 40.12 172 PRO A C 1
ATOM 1424 O O . PRO A 1 172 ? -8.986 11.231 -8.523 1.00 40.12 172 PRO A O 1
ATOM 1427 N N . GLU A 1 173 ? -7.984 11.585 -6.556 1.00 35.38 173 GLU A N 1
ATOM 1428 C CA . GLU A 1 173 ? -7.875 13.030 -6.717 1.00 35.38 173 GLU A CA 1
ATOM 1429 C C . GLU A 1 173 ? -6.566 13.276 -7.476 1.00 35.38 173 GLU A C 1
ATOM 1431 O O . GLU A 1 173 ? -5.489 13.327 -6.893 1.00 35.38 173 GLU A O 1
ATOM 1436 N N . ASN A 1 174 ? -6.655 13.343 -8.806 1.00 35.16 174 ASN A N 1
ATOM 1437 C CA . ASN A 1 174 ? -5.616 13.908 -9.663 1.00 35.16 174 ASN A CA 1
ATOM 1438 C C . ASN A 1 174 ? -5.944 15.399 -9.869 1.00 35.16 174 ASN A C 1
ATOM 1440 O O . ASN A 1 174 ? -6.817 15.685 -10.689 1.00 35.16 174 ASN A O 1
ATOM 1444 N N . PRO A 1 175 ? -5.259 16.373 -9.234 1.00 43.19 175 PRO A N 1
ATOM 1445 C CA . PRO A 1 175 ? -5.334 17.764 -9.681 1.00 43.19 175 PRO A CA 1
ATOM 1446 C C . PRO A 1 175 ? -4.256 18.109 -10.723 1.00 43.19 175 PRO A C 1
ATOM 1448 O O . PRO A 1 175 ? -4.353 19.142 -11.382 1.00 43.19 175 PRO A O 1
ATOM 1451 N N . TYR A 1 176 ? -3.259 17.247 -10.948 1.00 34.47 176 TYR A N 1
ATOM 1452 C CA . TYR A 1 176 ? -2.169 17.503 -11.900 1.00 34.47 176 TYR A CA 1
ATOM 1453 C C . TYR A 1 176 ? -2.332 16.732 -13.216 1.00 34.47 176 TYR A C 1
ATOM 1455 O O . TYR A 1 176 ? -1.429 16.069 -13.711 1.00 34.47 176 TYR A O 1
ATOM 1463 N N . CYS A 1 177 ? -3.508 16.873 -13.819 1.00 27.41 177 CYS A N 1
ATOM 1464 C CA . CYS A 1 177 ? -3.614 16.952 -15.275 1.00 27.41 177 CYS A CA 1
ATOM 1465 C C . CYS A 1 177 ? -4.187 18.331 -15.629 1.00 27.41 177 CYS A C 1
ATOM 1467 O O . CYS A 1 177 ? -5.191 18.472 -16.320 1.00 27.41 177 CYS A O 1
ATOM 1469 N N . SER A 1 178 ? -3.589 19.384 -15.069 1.00 30.91 178 SER A N 1
ATOM 1470 C CA . SER A 1 178 ? -3.905 20.760 -15.431 1.00 30.91 178 SER A CA 1
ATOM 1471 C C . SER A 1 178 ? -3.185 21.072 -16.743 1.00 30.91 178 SER A C 1
ATOM 1473 O O . SER A 1 178 ? -2.024 21.460 -16.755 1.00 30.91 178 SER A O 1
ATOM 1475 N N . ASN A 1 179 ? -3.897 20.824 -17.843 1.00 27.94 179 ASN A N 1
ATOM 1476 C CA . ASN A 1 179 ? -3.782 21.494 -19.137 1.00 27.94 179 ASN A CA 1
ATOM 1477 C C . ASN A 1 179 ? -2.366 21.933 -19.542 1.00 27.94 179 ASN A C 1
ATOM 1479 O O . ASN A 1 179 ? -1.983 23.087 -19.341 1.00 27.94 179 ASN A O 1
ATOM 1483 N N . ILE A 1 180 ? -1.654 21.063 -20.261 1.00 33.09 180 ILE A N 1
ATOM 1484 C CA . ILE A 1 180 ? -0.693 21.534 -21.262 1.00 33.09 180 ILE A CA 1
ATOM 1485 C C . ILE A 1 180 ? -1.532 22.251 -22.328 1.00 33.09 180 ILE A C 1
ATOM 1487 O O . ILE A 1 180 ? -2.033 21.647 -23.276 1.00 33.09 180 ILE A O 1
ATOM 1491 N N . LYS A 1 181 ? -1.774 23.549 -22.119 1.00 30.02 181 LYS A N 1
ATOM 1492 C CA . LYS A 1 181 ? -2.168 24.445 -23.198 1.00 30.02 181 LYS A CA 1
ATOM 1493 C C . LYS A 1 181 ? -0.980 24.491 -24.149 1.00 30.02 181 LYS A C 1
ATOM 1495 O O . LYS A 1 181 ? 0.050 25.077 -23.838 1.00 30.02 181 LYS A O 1
ATOM 1500 N N . ASN A 1 182 ? -1.141 23.839 -25.294 1.00 30.50 182 ASN A N 1
ATOM 1501 C CA . ASN A 1 182 ? -0.349 24.128 -26.475 1.00 30.50 182 ASN A CA 1
ATOM 1502 C C . ASN A 1 182 ? -0.621 25.589 -26.851 1.00 30.50 182 ASN A C 1
ATOM 1504 O O . ASN A 1 182 ? -1.631 25.887 -27.485 1.00 30.50 182 ASN A O 1
ATOM 1508 N N . GLU A 1 183 ? 0.250 26.497 -26.431 1.00 32.53 183 GLU A N 1
ATOM 1509 C CA . GLU A 1 183 ? 0.356 27.813 -27.046 1.00 32.53 183 GLU A CA 1
ATOM 1510 C C . GLU A 1 183 ? 1.556 27.770 -27.983 1.00 32.53 183 GLU A C 1
ATOM 1512 O O . GLU A 1 183 ? 2.704 27.605 -27.572 1.00 32.53 183 GLU A O 1
ATOM 1517 N N . GLY A 1 184 ? 1.246 27.825 -29.277 1.00 26.61 184 GLY A N 1
ATOM 1518 C CA . GLY A 1 184 ? 2.227 28.090 -30.309 1.00 26.61 184 GLY A CA 1
ATOM 1519 C C . GLY A 1 184 ? 2.676 29.547 -30.273 1.00 26.61 184 GLY A C 1
ATOM 1520 O O . GLY A 1 184 ? 2.090 30.406 -29.614 1.00 26.61 184 GLY A O 1
ATOM 1521 N N . SER A 1 185 ? 3.706 29.837 -31.049 1.00 36.12 185 SER A N 1
ATOM 1522 C CA . SER A 1 185 ? 3.957 31.167 -31.589 1.00 36.12 185 SER A CA 1
ATOM 1523 C C . SER A 1 185 ? 4.543 30.975 -32.982 1.00 36.12 185 SER A C 1
ATOM 1525 O O . SER A 1 185 ? 5.356 30.074 -33.188 1.00 36.12 185 SER A O 1
ATOM 1527 N N . SER A 1 186 ? 3.984 31.757 -33.902 1.00 40.03 186 SER A N 1
ATOM 1528 C CA . SER A 1 186 ? 4.111 31.735 -35.361 1.00 40.03 186 SER A CA 1
ATOM 1529 C C . SER A 1 186 ? 5.535 31.691 -35.901 1.00 40.03 186 SER A C 1
ATOM 1531 O O . SER A 1 186 ? 6.408 32.357 -35.304 1.00 40.03 186 SER A O 1
#

Solvent-accessible surface area (backbone atoms only — not comparable to full-atom values): 11303 Å² total; per-residue (Å²): 125,48,82,49,68,50,98,86,73,50,39,31,40,37,51,82,93,82,47,72,46,58,53,67,60,93,92,42,62,66,60,79,75,60,93,87,56,58,73,55,76,66,58,48,33,54,48,18,47,50,42,42,50,52,76,74,48,90,74,64,66,70,62,56,53,52,52,53,52,54,51,48,51,50,50,24,54,46,54,74,71,42,78,66,67,89,71,61,64,72,75,71,89,61,53,36,35,36,33,75,42,48,88,72,38,24,38,35,52,57,67,64,60,56,52,53,44,45,64,62,14,76,80,75,83,48,66,48,68,50,80,28,76,52,68,69,60,44,54,51,52,42,38,72,74,61,37,92,83,48,46,66,37,69,70,33,53,53,51,51,52,54,51,51,54,57,56,54,70,70,54,81,84,72,77,86,79,69,70,88,72,85,74,85,80,136